Protein AF-0000000081517958 (afdb_homodimer)

Secondary structure (DSSP, 8-state):
--------------HHHHHHT----TT-SSTTTS-TT-HHHHHHHHHHH-HHHHHHHHHTS-HHHHHHHHHHHHHHHHHHHH-TTTHHHHHHHHHHHHHHHHHHHHHHHHHHHHHHHHHHHHHTS----------------------------------/--------------HHHHHHT----TT-SSTTTS-TT-HHHHHHHHHHH-HHHHHHHHHTS-HHHHHHHHHHHHHHHHHHHH-TTTTHHHHHHHHHHHHHHHHHHHHHHHHHHHHHHHHHHHHTS----------------------------------

Structure (mmCIF, N/CA/C/O backbone):
data_AF-0000000081517958-model_v1
#
loop_
_entity.id
_entity.type
_entity.pdbx_description
1 polymer 'LOB domain-containing protein'
#
loop_
_atom_site.group_PDB
_atom_site.id
_atom_site.type_symbol
_atom_site.label_atom_id
_atom_site.label_alt_id
_atom_site.label_comp_id
_atom_site.label_asym_id
_atom_site.label_entity_id
_atom_site.label_seq_id
_atom_site.pdbx_PDB_ins_code
_atom_site.Cartn_x
_atom_site.Cartn_y
_atom_site.Cartn_z
_atom_site.occupancy
_atom_site.B_iso_or_equiv
_atom_site.auth_seq_id
_atom_site.auth_comp_id
_atom_site.auth_asym_id
_atom_site.auth_atom_id
_atom_site.pdbx_PDB_model_num
ATOM 1 N N . MET A 1 1 ? 31.266 -48.562 15.641 1 29.98 1 MET A N 1
ATOM 2 C CA . MET A 1 1 ? 31.188 -47.125 15.828 1 29.98 1 MET A CA 1
ATOM 3 C C . MET A 1 1 ? 31.062 -46.406 14.492 1 29.98 1 MET A C 1
ATOM 5 O O . MET A 1 1 ? 31.984 -46.438 13.672 1 29.98 1 MET A O 1
ATOM 9 N N . ARG A 1 2 ? 29.938 -46.344 13.945 1 40.34 2 ARG A N 1
ATOM 10 C CA . ARG A 1 2 ? 29.672 -45.875 12.594 1 40.34 2 ARG A CA 1
ATOM 11 C C . ARG A 1 2 ? 30.234 -44.469 12.398 1 40.34 2 ARG A C 1
ATOM 13 O O . ARG A 1 2 ? 30.047 -43.594 13.266 1 40.34 2 ARG A O 1
ATOM 20 N N . GLN A 1 3 ? 31.312 -44.219 11.711 1 33.34 3 GLN A N 1
ATOM 21 C CA . GLN A 1 3 ? 31.875 -42.938 11.312 1 33.34 3 GLN A CA 1
ATOM 22 C C . GLN A 1 3 ? 30.797 -42 10.773 1 33.34 3 GLN A C 1
ATOM 24 O O . GLN A 1 3 ? 30.078 -42.344 9.836 1 33.34 3 GLN A O 1
ATOM 29 N N . LYS A 1 4 ? 30.188 -41.219 11.68 1 38.41 4 LYS A N 1
ATOM 30 C CA . LYS A 1 4 ? 29.328 -40.094 11.336 1 38.41 4 LYS A CA 1
ATOM 31 C C . LYS A 1 4 ? 29.969 -39.219 10.258 1 38.41 4 LYS A C 1
ATOM 33 O O . LYS A 1 4 ? 31.031 -38.625 10.477 1 38.41 4 LYS A O 1
ATOM 38 N N . GLY A 1 5 ? 30.031 -39.562 8.977 1 35.78 5 GLY A N 1
ATOM 39 C CA . GLY A 1 5 ? 30.531 -38.781 7.867 1 35.78 5 GLY A CA 1
ATOM 40 C C . GLY A 1 5 ? 30.25 -37.281 8.031 1 35.78 5 GLY A C 1
ATOM 41 O O . GLY A 1 5 ? 29.203 -36.906 8.539 1 35.78 5 GLY A O 1
ATOM 42 N N . HIS A 1 6 ? 31.219 -36.469 8.18 1 38.94 6 HIS A N 1
ATOM 43 C CA . HIS A 1 6 ? 31.203 -35 8.086 1 38.94 6 HIS A CA 1
ATOM 44 C C . HIS A 1 6 ? 30.344 -34.531 6.918 1 38.94 6 HIS A C 1
ATOM 46 O O . HIS A 1 6 ? 30.609 -34.875 5.766 1 38.94 6 HIS A O 1
ATOM 52 N N . ARG A 1 7 ? 29.062 -34.406 7 1 39.53 7 ARG A N 1
ATOM 53 C CA . ARG A 1 7 ? 28.312 -33.719 5.961 1 39.53 7 ARG A CA 1
ATOM 54 C C . ARG A 1 7 ? 29.062 -32.438 5.516 1 39.53 7 ARG A C 1
ATOM 56 O O . ARG A 1 7 ? 29.594 -31.703 6.348 1 39.53 7 ARG A O 1
ATOM 63 N N . HIS A 1 8 ? 29.797 -32.406 4.457 1 41.69 8 HIS A N 1
ATOM 64 C CA . HIS A 1 8 ? 30.312 -31.188 3.828 1 41.69 8 HIS A CA 1
ATOM 65 C C . HIS A 1 8 ? 29.438 -29.984 4.133 1 41.69 8 HIS A C 1
ATOM 67 O O . HIS A 1 8 ? 28.203 -30.094 4.184 1 41.69 8 HIS A O 1
ATOM 73 N N . GLY A 1 9 ? 29.75 -29.062 4.934 1 43.16 9 GLY A N 1
ATOM 74 C CA . GLY A 1 9 ? 29.125 -27.812 5.34 1 43.16 9 GLY A CA 1
ATOM 75 C C . GLY A 1 9 ? 28.328 -27.156 4.23 1 43.16 9 GLY A C 1
ATOM 76 O O . GLY A 1 9 ? 28.828 -26.328 3.488 1 43.16 9 GLY A O 1
ATOM 77 N N . GLY A 1 10 ? 27.688 -27.766 3.266 1 51.06 10 GLY A N 1
ATOM 78 C CA . GLY A 1 10 ? 26.953 -27.297 2.098 1 51.06 10 GLY A CA 1
ATOM 79 C C . GLY A 1 10 ? 26.141 -26.047 2.355 1 51.06 10 GLY A C 1
ATOM 80 O O . GLY A 1 10 ? 25.781 -25.766 3.496 1 51.06 10 GLY A O 1
ATOM 81 N N . VAL A 1 11 ? 26.578 -24.906 1.64 1 64.5 11 VAL A N 1
ATOM 82 C CA . VAL A 1 11 ? 25.844 -23.656 1.734 1 64.5 11 VAL A CA 1
ATOM 83 C C . VAL A 1 11 ? 24.344 -23.938 1.889 1 64.5 11 VAL A C 1
ATOM 85 O O . VAL A 1 11 ? 23.797 -24.797 1.202 1 64.5 11 VAL A O 1
ATOM 88 N N . SER A 1 12 ? 23.812 -23.859 3.051 1 83.81 12 SER A N 1
ATOM 89 C CA . SER A 1 12 ? 22.406 -24.047 3.363 1 83.81 12 SER A CA 1
ATOM 90 C C . SER A 1 12 ? 21.516 -23.406 2.307 1 83.81 12 SER A C 1
ATOM 92 O O . SER A 1 12 ? 21.766 -22.281 1.864 1 83.81 12 SER A O 1
ATOM 94 N N . PRO A 1 13 ? 20.688 -24.25 1.657 1 93.69 13 PRO A N 1
ATOM 95 C CA . PRO A 1 13 ? 19.766 -23.672 0.678 1 93.69 13 PRO A CA 1
ATOM 96 C C . PRO A 1 13 ? 19.031 -22.438 1.201 1 93.69 13 PRO A C 1
ATOM 98 O O . PRO A 1 13 ? 18.875 -22.281 2.414 1 93.69 13 PRO A O 1
ATOM 101 N N . CYS A 1 14 ? 18.781 -21.547 0.348 1 96.81 14 CYS A N 1
ATOM 102 C CA . CYS A 1 14 ? 18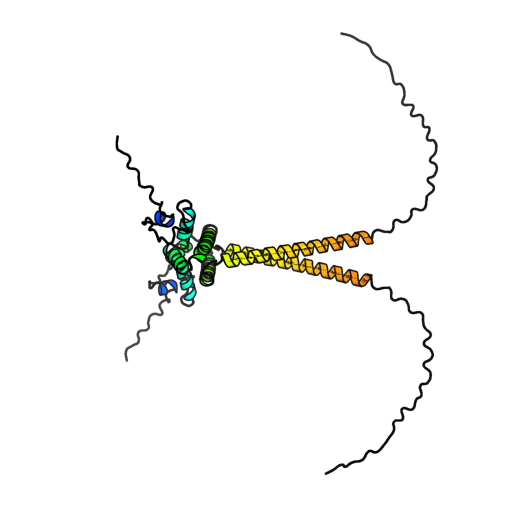 -20.375 0.762 1 96.81 14 CYS A CA 1
ATOM 103 C C . CYS A 1 14 ? 16.609 -20.781 1.214 1 96.81 14 CYS A C 1
ATOM 105 O O . CYS A 1 14 ? 16.203 -21.938 1.034 1 96.81 14 CYS A O 1
ATOM 107 N N . ALA A 1 15 ? 15.883 -19.969 1.836 1 97.69 15 ALA A N 1
ATOM 108 C CA . ALA A 1 15 ? 14.555 -20.25 2.391 1 97.69 15 ALA A CA 1
ATOM 109 C C . ALA A 1 15 ? 13.57 -20.625 1.291 1 97.69 15 ALA A C 1
ATOM 111 O O . ALA A 1 15 ? 12.711 -21.484 1.493 1 97.69 15 ALA A O 1
ATOM 112 N N . ALA A 1 16 ? 13.719 -20 0.149 1 98 16 ALA A N 1
ATOM 113 C CA . ALA A 1 16 ? 12.836 -20.297 -0.976 1 98 16 ALA A CA 1
ATOM 114 C C . ALA A 1 16 ? 13.023 -21.719 -1.47 1 98 16 ALA A C 1
ATOM 116 O O . ALA A 1 16 ? 12.055 -22.484 -1.592 1 98 16 ALA A O 1
ATOM 117 N N . CYS A 1 17 ? 14.195 -22.047 -1.669 1 97.88 17 CYS A N 1
ATOM 118 C CA . CYS A 1 17 ? 14.5 -23.359 -2.203 1 97.88 17 CYS A CA 1
ATOM 119 C C . CYS A 1 17 ? 14.133 -24.453 -1.198 1 97.88 17 CYS A C 1
ATOM 121 O O . CYS A 1 17 ? 13.68 -25.531 -1.582 1 97.88 17 CYS A O 1
ATOM 123 N N . LYS A 1 18 ? 14.375 -24.188 0.012 1 97.06 18 LYS A N 1
ATOM 124 C CA . LYS A 1 18 ? 13.969 -25.141 1.053 1 97.06 18 LYS A CA 1
ATOM 125 C C . LYS A 1 18 ? 12.461 -25.359 1.037 1 97.06 18 LYS A C 1
ATOM 127 O O . LYS A 1 18 ? 12 -26.5 1.059 1 97.06 18 LYS A O 1
ATOM 132 N N . LEU A 1 19 ? 11.727 -24.281 0.996 1 97.44 19 LEU A N 1
ATOM 133 C CA . LEU A 1 19 ? 10.273 -24.344 1.013 1 97.44 19 LEU A CA 1
ATOM 134 C C . LEU A 1 19 ? 9.742 -25.031 -0.248 1 97.44 19 LEU A C 1
ATOM 136 O O . LEU A 1 19 ? 8.773 -25.781 -0.192 1 97.44 19 LEU A O 1
ATOM 140 N N . LEU A 1 20 ? 10.375 -24.766 -1.283 1 97.38 20 LEU A N 1
ATOM 141 C CA . LEU A 1 20 ? 9.914 -25.266 -2.574 1 97.38 20 LEU A CA 1
ATOM 142 C C . LEU A 1 20 ? 10.477 -26.656 -2.855 1 97.38 20 LEU A C 1
ATOM 144 O O . LEU A 1 20 ? 10.164 -27.25 -3.883 1 97.38 20 LEU A O 1
ATOM 148 N N . ARG A 1 21 ? 11.352 -27.078 -1.967 1 96.25 21 ARG A N 1
ATOM 149 C CA . ARG A 1 21 ? 11.969 -28.406 -2.086 1 96.25 21 ARG A CA 1
ATOM 150 C C . ARG A 1 21 ? 12.711 -28.531 -3.412 1 96.25 21 ARG A C 1
ATOM 152 O O . ARG A 1 21 ? 12.516 -29.516 -4.137 1 96.25 21 ARG A O 1
ATOM 159 N N . ARG A 1 22 ? 13.5 -27.562 -3.666 1 94.62 22 ARG A N 1
ATOM 160 C CA . ARG A 1 22 ? 14.359 -27.562 -4.848 1 94.62 22 ARG A CA 1
ATOM 161 C C . ARG A 1 22 ? 15.82 -27.359 -4.461 1 94.62 22 ARG A C 1
ATOM 163 O O . ARG A 1 22 ? 16.125 -26.953 -3.342 1 94.62 22 ARG A O 1
ATOM 170 N N . LYS A 1 23 ? 16.656 -27.734 -5.406 1 94.38 23 LYS A N 1
ATOM 171 C CA . LYS A 1 23 ? 18.078 -27.547 -5.199 1 94.38 23 LYS A CA 1
ATOM 172 C C . LYS A 1 23 ? 18.469 -26.078 -5.359 1 94.38 23 LYS A C 1
ATOM 174 O O . LYS A 1 23 ? 18.141 -25.453 -6.371 1 94.38 23 LYS A O 1
ATOM 179 N N . CYS A 1 24 ? 19.078 -25.578 -4.355 1 95.88 24 CYS A N 1
ATOM 180 C CA . CYS A 1 24 ? 19.547 -24.188 -4.387 1 95.88 24 CYS A CA 1
ATOM 181 C C . CYS A 1 24 ? 20.875 -24.078 -5.121 1 95.88 24 CYS A C 1
ATOM 183 O O . CYS A 1 24 ? 21.906 -24.562 -4.633 1 95.88 24 CYS A O 1
ATOM 185 N N . VAL A 1 25 ? 20.938 -23.453 -6.246 1 94.19 25 VAL A N 1
ATOM 186 C CA . VAL A 1 25 ? 22.109 -23.391 -7.109 1 94.19 25 VAL A CA 1
ATOM 187 C C . VAL A 1 25 ? 22.844 -22.062 -6.91 1 94.19 25 VAL A C 1
ATOM 189 O O . VAL A 1 25 ? 22.312 -21.156 -6.262 1 94.19 25 VAL A O 1
ATOM 192 N N . LYS A 1 26 ? 24.062 -21.828 -7.32 1 90.62 26 LYS A N 1
ATOM 193 C CA . LYS A 1 26 ? 24.906 -20.656 -7.152 1 90.62 26 LYS A CA 1
ATOM 194 C C . LYS A 1 26 ? 24.234 -19.391 -7.684 1 90.62 26 LYS A C 1
ATOM 196 O O . LYS A 1 26 ? 24.359 -18.312 -7.102 1 90.62 26 LYS A O 1
ATOM 201 N N . ASP A 1 27 ? 23.359 -19.422 -8.688 1 91.25 27 ASP A N 1
ATOM 202 C CA . ASP A 1 27 ? 22.734 -18.25 -9.297 1 91.25 27 ASP A CA 1
ATOM 203 C C . ASP A 1 27 ? 21.25 -18.172 -8.93 1 91.25 27 ASP A C 1
ATOM 205 O O . ASP A 1 27 ? 20.453 -17.578 -9.664 1 91.25 27 ASP A O 1
ATOM 209 N N . CYS A 1 28 ? 21.031 -18.688 -7.738 1 95.38 28 CYS A N 1
ATOM 210 C CA . CYS A 1 28 ? 19.641 -18.641 -7.297 1 95.38 28 CYS A CA 1
ATOM 211 C C . CYS A 1 28 ? 19.188 -17.203 -7.074 1 95.38 28 CYS A C 1
ATOM 213 O O . CYS A 1 28 ? 19.781 -16.469 -6.281 1 95.38 28 CYS A O 1
ATOM 215 N N . VAL A 1 29 ? 18.141 -16.812 -7.684 1 95.31 29 VAL A N 1
ATOM 216 C CA . VAL A 1 29 ? 17.672 -15.438 -7.676 1 95.31 29 VAL A CA 1
ATOM 217 C C . VAL A 1 29 ? 17.109 -15.086 -6.293 1 95.31 29 VAL A C 1
ATOM 219 O O . VAL A 1 29 ? 17.031 -13.914 -5.934 1 95.31 29 VAL A O 1
ATOM 222 N N . PHE A 1 30 ? 16.797 -16.062 -5.488 1 97.38 30 PHE A N 1
ATOM 223 C CA . PHE A 1 30 ? 16.172 -15.852 -4.191 1 97.38 30 PHE A CA 1
ATOM 224 C C . PHE A 1 30 ? 17.203 -15.797 -3.084 1 97.38 30 PHE A C 1
ATOM 226 O O . PHE A 1 30 ? 17 -15.141 -2.059 1 97.38 30 PHE A O 1
ATOM 233 N N . ALA A 1 31 ? 18.312 -16.406 -3.26 1 96.62 31 ALA A N 1
ATOM 234 C CA . ALA A 1 31 ? 19.297 -16.672 -2.209 1 96.62 31 ALA A CA 1
ATOM 235 C C . ALA A 1 31 ? 19.75 -15.367 -1.561 1 96.62 31 ALA A C 1
ATOM 237 O O . ALA A 1 31 ? 19.828 -15.273 -0.333 1 96.62 31 ALA A O 1
ATOM 238 N N . PRO A 1 32 ? 20.031 -14.312 -2.322 1 95.75 32 PRO A N 1
ATOM 239 C CA . PRO A 1 32 ? 20.516 -13.078 -1.694 1 95.75 32 PRO A CA 1
ATOM 240 C C . PRO A 1 32 ? 19.453 -12.406 -0.833 1 95.75 32 PRO A C 1
ATOM 242 O O . PRO A 1 32 ? 19.781 -1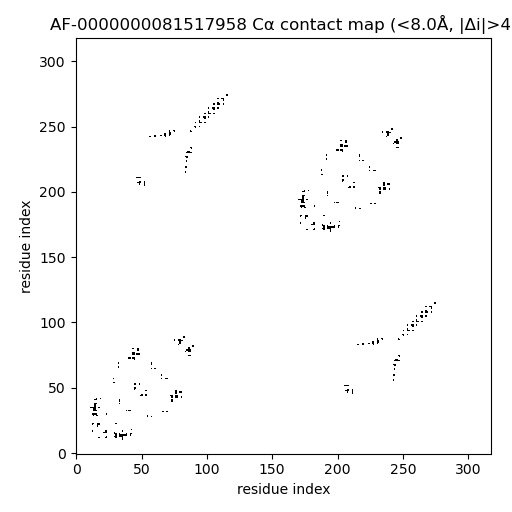1.625 0.065 1 95.75 32 PRO A O 1
ATOM 245 N N . TYR A 1 33 ? 18.203 -12.742 -1.09 1 97.06 33 TYR A N 1
ATOM 246 C CA . TYR A 1 33 ? 17.141 -11.906 -0.521 1 97.06 33 TYR A CA 1
ATOM 247 C C . TYR A 1 33 ? 16.297 -12.695 0.475 1 97.06 33 TYR A C 1
ATOM 249 O O . TYR A 1 33 ? 15.57 -12.109 1.273 1 97.06 33 TYR A O 1
ATOM 257 N N . PHE A 1 34 ? 16.438 -14.008 0.401 1 97.75 34 PHE A N 1
ATOM 258 C CA . PHE A 1 34 ? 15.656 -14.883 1.275 1 97.75 34 PHE A CA 1
ATOM 259 C C . PHE A 1 34 ? 16.562 -15.906 1.95 1 97.75 34 PHE A C 1
ATOM 261 O O . PHE A 1 34 ? 16.5 -17.094 1.638 1 97.75 34 PHE A O 1
ATOM 268 N N . PRO A 1 35 ? 17.297 -15.43 2.885 1 95.19 35 PRO A N 1
ATOM 269 C CA . PRO A 1 35 ? 18.219 -16.344 3.566 1 95.19 35 PRO A CA 1
ATOM 270 C C . PRO A 1 35 ? 17.5 -17.406 4.395 1 95.19 35 PRO A C 1
ATOM 272 O O . PRO A 1 35 ? 16.375 -17.172 4.859 1 95.19 35 PRO A O 1
ATOM 275 N N . ALA A 1 36 ? 18.156 -18.453 4.715 1 94.25 36 ALA A N 1
ATOM 276 C CA . ALA A 1 36 ? 17.609 -19.609 5.426 1 94.25 36 ALA A CA 1
ATOM 277 C C . ALA A 1 36 ? 17.219 -19.234 6.852 1 94.25 36 ALA A C 1
ATOM 279 O O . ALA A 1 36 ? 16.281 -19.812 7.418 1 94.25 36 ALA A O 1
ATOM 280 N N . LYS A 1 37 ? 17.828 -18.297 7.328 1 94.06 37 LYS A N 1
ATOM 281 C CA . LYS A 1 37 ? 17.609 -17.906 8.711 1 94.06 37 LYS A CA 1
ATOM 282 C C . LYS A 1 37 ? 16.297 -17.141 8.859 1 94.06 37 LYS A C 1
ATOM 284 O O . LYS A 1 37 ? 15.789 -16.953 9.969 1 94.06 37 LYS A O 1
ATOM 289 N N . GLU A 1 38 ? 15.742 -16.641 7.758 1 94.88 38 GLU A N 1
ATOM 290 C CA . GLU A 1 38 ? 14.484 -15.898 7.781 1 94.88 38 GLU A CA 1
ATOM 291 C C . GLU A 1 38 ? 13.43 -16.562 6.906 1 94.88 38 GLU A C 1
ATOM 293 O O . GLU A 1 38 ? 12.93 -15.961 5.957 1 94.88 38 GLU A O 1
ATOM 298 N N . PRO A 1 39 ? 13.07 -17.75 7.266 1 95.75 39 PRO A N 1
ATOM 299 C CA . PRO A 1 39 ? 12.18 -18.516 6.395 1 95.75 39 PRO A CA 1
ATOM 300 C C . PRO A 1 39 ? 10.797 -17.891 6.262 1 95.75 39 PRO A C 1
ATOM 302 O O . PRO A 1 39 ? 10.117 -18.109 5.258 1 95.75 39 PRO A O 1
ATOM 305 N N . TYR A 1 40 ? 10.359 -17.156 7.227 1 97 40 TYR A N 1
ATOM 306 C CA . TYR A 1 40 ? 9.023 -16.562 7.211 1 97 40 TYR A CA 1
ATOM 307 C C . TYR A 1 40 ? 8.883 -15.57 6.066 1 97 40 TYR A C 1
ATOM 309 O O . TYR A 1 40 ? 7.797 -15.422 5.496 1 97 40 TYR A O 1
ATOM 317 N N . LYS A 1 41 ? 9.969 -14.898 5.684 1 97.5 41 LYS A N 1
ATOM 318 C CA . LYS A 1 41 ? 9.922 -13.859 4.652 1 97.5 41 LYS A CA 1
ATOM 319 C C . LYS A 1 41 ? 9.461 -14.438 3.316 1 97.5 41 LYS A C 1
ATOM 321 O O . LYS A 1 41 ? 8.539 -13.922 2.691 1 97.5 41 LYS A O 1
ATOM 326 N N . PHE A 1 42 ? 10.117 -15.484 2.967 1 98.12 42 PHE A N 1
ATOM 327 C CA . PHE A 1 42 ? 9.727 -16.062 1.687 1 98.12 42 PHE A CA 1
ATOM 328 C C . PHE A 1 42 ? 8.359 -16.719 1.789 1 98.12 42 PHE A C 1
ATOM 330 O O . PHE A 1 42 ? 7.574 -16.688 0.837 1 98.12 42 PHE A O 1
ATOM 337 N N . ALA A 1 43 ? 8.039 -17.312 2.922 1 98.38 43 ALA A N 1
ATOM 338 C CA . ALA A 1 43 ? 6.758 -18 3.1 1 98.38 43 ALA A CA 1
ATOM 339 C C . ALA A 1 43 ? 5.586 -17.031 2.877 1 98.38 43 ALA A C 1
ATOM 341 O O . ALA A 1 43 ? 4.613 -17.391 2.205 1 98.38 43 ALA A O 1
ATOM 342 N N . ILE A 1 44 ? 5.719 -15.898 3.406 1 98.25 44 ILE A N 1
ATOM 343 C CA . ILE A 1 44 ? 4.613 -14.945 3.311 1 98.25 44 ILE A CA 1
ATOM 344 C C . ILE A 1 44 ? 4.516 -14.414 1.885 1 98.25 44 ILE A C 1
ATOM 346 O O . ILE A 1 44 ? 3.416 -14.195 1.369 1 98.25 44 ILE A O 1
ATOM 350 N N . VAL A 1 45 ? 5.629 -14.203 1.255 1 98.56 45 VAL A N 1
ATOM 351 C CA . VAL A 1 45 ? 5.668 -13.727 -0.122 1 98.56 45 VAL A CA 1
ATOM 352 C C . VAL A 1 45 ? 5.09 -14.789 -1.056 1 98.56 45 VAL A C 1
ATOM 354 O O . VAL A 1 45 ? 4.32 -14.469 -1.964 1 98.56 45 VAL A O 1
ATOM 357 N N . HIS A 1 46 ? 5.445 -15.961 -0.775 1 98.25 46 HIS A N 1
ATOM 358 C CA . HIS A 1 46 ? 4.938 -17.078 -1.566 1 98.25 46 HIS A CA 1
ATOM 359 C C . HIS A 1 46 ? 3.428 -17.219 -1.426 1 98.25 46 HIS A C 1
ATOM 361 O O . HIS A 1 46 ? 2.732 -17.516 -2.4 1 98.25 46 HIS A O 1
ATOM 367 N N . LYS A 1 47 ? 2.969 -17.078 -0.247 1 97.5 47 LYS A N 1
ATOM 368 C CA . LYS A 1 47 ? 1.543 -17.203 0.046 1 97.5 47 LYS A CA 1
ATOM 369 C C . LYS A 1 47 ? 0.728 -16.188 -0.75 1 97.5 47 LYS A C 1
ATOM 371 O O . LYS A 1 47 ? -0.376 -16.5 -1.207 1 97.5 47 LYS A O 1
ATOM 376 N N . ILE A 1 48 ? 1.276 -15.023 -0.974 1 98.56 48 ILE A N 1
ATOM 377 C CA . ILE A 1 48 ? 0.49 -13.93 -1.53 1 98.56 48 ILE A CA 1
ATOM 378 C C . ILE A 1 48 ? 0.781 -13.789 -3.023 1 98.56 48 ILE A C 1
ATOM 380 O O . ILE A 1 48 ? -0.141 -13.664 -3.832 1 98.56 48 ILE A O 1
ATOM 384 N N . PHE A 1 49 ? 2.049 -13.914 -3.4 1 98.44 49 PHE A N 1
ATOM 385 C CA . PHE A 1 49 ? 2.428 -13.586 -4.77 1 98.44 49 PHE A CA 1
ATOM 386 C C . PHE A 1 49 ? 2.766 -14.844 -5.559 1 98.44 49 PHE A C 1
ATOM 388 O O . PHE A 1 49 ? 2.689 -14.852 -6.789 1 98.44 49 PHE A O 1
ATOM 395 N N . GLY A 1 50 ? 3.174 -15.852 -4.84 1 97.75 50 GLY A N 1
ATOM 396 C CA . GLY A 1 50 ? 3.662 -17.031 -5.527 1 97.75 50 GLY A CA 1
ATOM 397 C C . GLY A 1 50 ? 5.117 -16.922 -5.945 1 97.75 50 GLY A C 1
ATOM 398 O O . GLY A 1 50 ? 5.594 -15.836 -6.277 1 97.75 50 GLY A O 1
ATOM 399 N N . ALA A 1 51 ? 5.766 -18.031 -5.953 1 97.25 51 ALA A N 1
ATOM 400 C CA . ALA A 1 51 ? 7.195 -18.078 -6.242 1 97.25 51 ALA A CA 1
ATOM 401 C C . ALA A 1 51 ? 7.48 -17.672 -7.684 1 97.25 51 ALA A C 1
ATOM 403 O O . ALA A 1 51 ? 8.43 -16.938 -7.945 1 97.25 51 ALA A O 1
ATOM 404 N N . SER A 1 52 ? 6.645 -18.094 -8.617 1 95.81 52 SER A N 1
ATOM 405 C CA . SER A 1 52 ? 6.859 -17.797 -10.031 1 95.81 52 SER A CA 1
ATOM 406 C C . SER A 1 52 ? 6.727 -16.312 -10.32 1 95.81 52 SER A C 1
ATOM 408 O O . SER A 1 52 ? 7.559 -15.734 -11.016 1 95.81 52 SER A O 1
ATOM 410 N N . ASN A 1 53 ? 5.758 -15.781 -9.797 1 97.25 53 ASN A N 1
ATOM 411 C CA . ASN A 1 53 ? 5.527 -14.359 -10.023 1 97.25 53 ASN A CA 1
ATOM 412 C C . ASN A 1 53 ? 6.625 -13.508 -9.391 1 97.25 53 ASN A C 1
ATOM 414 O O . ASN A 1 53 ? 7.078 -12.531 -9.984 1 97.25 53 ASN A O 1
ATOM 418 N N . VAL A 1 54 ? 7.051 -13.898 -8.195 1 98.06 54 VAL A N 1
ATOM 419 C CA . VAL A 1 54 ? 8.125 -13.18 -7.527 1 98.06 54 VAL A CA 1
ATOM 420 C C . VAL A 1 54 ? 9.406 -13.273 -8.352 1 98.06 54 VAL A C 1
ATOM 422 O O . VAL A 1 54 ? 10.125 -12.289 -8.523 1 98.06 54 VAL A O 1
ATOM 425 N N . ASN A 1 55 ? 9.641 -14.445 -8.836 1 97.06 55 ASN A N 1
ATOM 426 C CA . ASN A 1 55 ? 10.805 -14.633 -9.695 1 97.06 55 ASN A CA 1
ATOM 427 C C . ASN A 1 55 ? 10.75 -13.727 -10.922 1 97.06 55 ASN A C 1
ATOM 429 O O . ASN A 1 55 ? 11.742 -13.078 -11.266 1 97.06 55 ASN A O 1
ATOM 433 N N . LYS A 1 56 ? 9.633 -13.719 -11.555 1 97.25 56 LYS A N 1
ATOM 434 C CA . LYS A 1 56 ? 9.445 -12.867 -12.727 1 97.25 56 LYS A CA 1
ATOM 435 C C . LYS A 1 56 ? 9.656 -11.398 -12.383 1 97.25 56 LYS A C 1
ATOM 437 O O . LYS A 1 56 ? 10.328 -10.672 -13.117 1 97.25 56 LYS A O 1
ATOM 442 N N . MET A 1 57 ? 9.156 -10.961 -11.266 1 97.06 57 MET A N 1
ATOM 443 C CA . MET A 1 57 ? 9.281 -9.57 -10.836 1 97.06 57 MET A CA 1
ATOM 444 C C . MET A 1 57 ? 10.742 -9.203 -10.594 1 97.06 57 MET A C 1
ATOM 446 O O . MET A 1 57 ? 11.188 -8.125 -10.992 1 97.06 57 MET A O 1
ATOM 450 N N . LEU A 1 58 ? 11.453 -10.086 -9.984 1 97.5 58 LEU A N 1
ATOM 451 C CA . LEU A 1 58 ? 12.852 -9.82 -9.664 1 97.5 58 LEU A CA 1
ATOM 452 C C . LEU A 1 58 ? 13.703 -9.828 -10.93 1 97.5 58 LEU A C 1
ATOM 454 O O . LEU A 1 58 ? 14.641 -9.031 -11.062 1 97.5 58 LEU A O 1
ATOM 458 N N . GLN A 1 59 ? 13.312 -10.672 -11.883 1 95.94 59 GLN A N 1
ATOM 459 C CA . GLN A 1 59 ? 14.086 -10.797 -13.117 1 95.94 59 GLN A CA 1
ATOM 460 C C . GLN A 1 59 ? 13.945 -9.547 -13.984 1 95.94 59 GLN A C 1
ATOM 462 O O . GLN A 1 59 ? 14.828 -9.242 -14.789 1 95.94 59 GLN A O 1
ATOM 467 N N . MET A 1 60 ? 12.875 -8.867 -13.758 1 95 60 MET A N 1
ATOM 468 C CA . MET A 1 60 ? 12.617 -7.672 -14.547 1 95 60 MET A CA 1
ATOM 469 C C . MET A 1 60 ? 13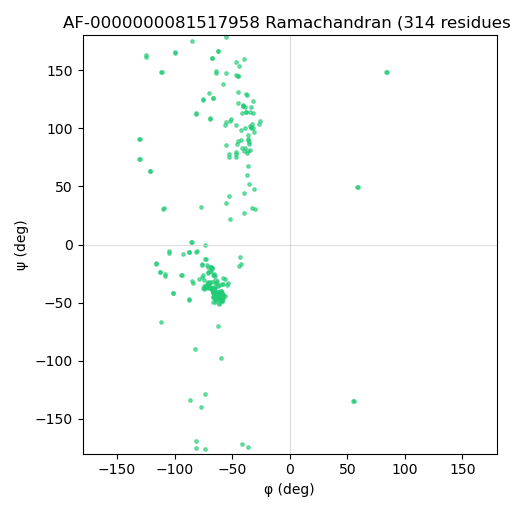.398 -6.48 -14.008 1 95 60 MET A C 1
ATOM 471 O O . MET A 1 60 ? 13.508 -5.449 -14.672 1 95 60 MET A O 1
ATOM 475 N N . LEU A 1 61 ? 14.055 -6.629 -12.891 1 97.44 61 LEU A N 1
ATOM 476 C CA . LEU A 1 61 ? 14.703 -5.512 -12.219 1 97.44 61 LEU A CA 1
ATOM 477 C C . LEU A 1 61 ? 16.219 -5.637 -12.289 1 97.44 61 LEU A C 1
ATOM 479 O O . LEU A 1 61 ? 16.75 -6.746 -12.328 1 97.44 61 LEU A O 1
ATOM 483 N N . SER A 1 62 ? 16.844 -4.457 -12.32 1 96.38 62 SER A N 1
ATOM 484 C CA . SER A 1 62 ? 18.281 -4.449 -12.133 1 96.38 62 SER A CA 1
ATOM 485 C C . SER A 1 62 ? 18.672 -4.934 -10.742 1 96.38 62 SER A C 1
ATOM 487 O O . SER A 1 62 ? 17.891 -4.777 -9.789 1 96.38 62 SER A O 1
ATOM 489 N N . GLU A 1 63 ? 19.812 -5.57 -10.648 1 94.69 63 GLU A N 1
ATOM 490 C CA . GLU A 1 63 ? 20.266 -6.164 -9.398 1 94.69 63 GLU A CA 1
ATOM 491 C C . GLU A 1 63 ? 20.266 -5.141 -8.266 1 94.69 63 GLU A C 1
ATOM 493 O O . GLU A 1 63 ? 20 -5.477 -7.113 1 94.69 63 GLU A O 1
ATOM 498 N N . ASN A 1 64 ? 20.547 -3.891 -8.586 1 96.56 64 ASN A N 1
ATOM 499 C CA . ASN A 1 64 ? 20.672 -2.863 -7.559 1 96.56 64 ASN A CA 1
ATOM 500 C C . ASN A 1 64 ? 19.312 -2.467 -7 1 96.56 64 ASN A C 1
ATOM 502 O O . ASN A 1 64 ? 19.234 -1.82 -5.953 1 96.56 64 ASN A O 1
ATOM 506 N N . HIS A 1 65 ? 18.266 -2.906 -7.707 1 98.12 65 HIS A N 1
ATOM 507 C CA . HIS A 1 65 ? 16.922 -2.531 -7.273 1 98.12 65 HIS A CA 1
ATOM 508 C C . HIS A 1 65 ? 16.219 -3.701 -6.598 1 98.12 65 HIS A C 1
ATOM 510 O O . HIS A 1 65 ? 15.164 -3.525 -5.988 1 98.12 65 HIS A O 1
ATOM 516 N N . ARG A 1 66 ? 16.781 -4.863 -6.602 1 98.12 66 ARG A N 1
ATOM 517 C CA . ARG A 1 66 ? 16.078 -6.074 -6.184 1 98.12 66 ARG A CA 1
ATOM 518 C C . ARG A 1 66 ? 15.906 -6.109 -4.668 1 98.12 66 ARG A C 1
ATOM 520 O O . ARG A 1 66 ? 14.875 -6.562 -4.168 1 98.12 66 ARG A O 1
ATOM 527 N N . SER A 1 67 ? 16.906 -5.617 -3.988 1 97.75 67 SER A N 1
ATOM 528 C CA . SER A 1 67 ? 16.797 -5.613 -2.533 1 97.75 67 SER A CA 1
ATOM 529 C C . SER A 1 67 ? 15.617 -4.762 -2.066 1 97.75 67 SER A C 1
ATOM 531 O O . SER A 1 67 ? 14.828 -5.195 -1.223 1 97.75 67 SER A O 1
ATOM 533 N N . ASP A 1 68 ? 15.516 -3.6 -2.658 1 98.38 68 ASP A N 1
ATOM 534 C CA . ASP A 1 68 ? 14.406 -2.713 -2.32 1 98.38 68 ASP A CA 1
ATOM 535 C C . ASP A 1 68 ? 13.07 -3.336 -2.715 1 98.38 68 ASP A C 1
ATOM 537 O O . ASP A 1 68 ? 12.086 -3.234 -1.975 1 98.38 68 ASP A O 1
ATOM 541 N N . ALA A 1 69 ? 13.023 -3.887 -3.797 1 98.75 69 ALA A N 1
ATOM 542 C CA . ALA A 1 69 ? 11.797 -4.508 -4.277 1 98.75 69 ALA A CA 1
ATOM 543 C C . ALA A 1 69 ? 11.359 -5.648 -3.359 1 98.75 69 ALA A C 1
ATOM 545 O O . ALA A 1 69 ? 10.18 -5.766 -3.021 1 98.75 69 ALA A O 1
ATOM 546 N N . VAL A 1 70 ? 12.305 -6.484 -2.936 1 98.69 70 VAL A N 1
ATOM 547 C CA . VAL A 1 70 ? 11.992 -7.605 -2.053 1 98.69 70 VAL A CA 1
ATOM 548 C C . VAL A 1 70 ? 11.438 -7.082 -0.729 1 98.69 70 VAL A C 1
ATOM 550 O O . VAL A 1 70 ? 10.461 -7.609 -0.206 1 98.69 70 VAL A O 1
ATOM 553 N N . ASN A 1 71 ? 12.031 -6.043 -0.253 1 98.62 71 ASN A N 1
ATOM 554 C CA . ASN A 1 71 ? 11.547 -5.457 0.993 1 98.62 71 ASN A CA 1
ATOM 555 C C . ASN A 1 71 ? 10.117 -4.938 0.851 1 98.62 71 ASN A C 1
ATOM 557 O O . ASN A 1 71 ? 9.297 -5.121 1.748 1 98.62 71 ASN A O 1
ATOM 561 N N . SER A 1 72 ? 9.867 -4.293 -0.238 1 98.88 72 SER A N 1
ATOM 562 C CA . SER A 1 72 ? 8.516 -3.781 -0.475 1 98.88 72 SER A CA 1
ATOM 563 C C . SER A 1 72 ? 7.52 -4.918 -0.673 1 98.88 72 SER A C 1
ATOM 565 O O . SER A 1 72 ? 6.395 -4.859 -0.174 1 98.88 72 SER A O 1
ATOM 567 N N . ILE A 1 73 ? 7.961 -5.945 -1.337 1 98.81 73 ILE A N 1
ATOM 568 C CA . ILE A 1 73 ? 7.105 -7.102 -1.586 1 98.81 73 ILE A CA 1
ATOM 569 C C . ILE A 1 73 ? 6.77 -7.789 -0.265 1 98.81 73 ILE A C 1
ATOM 571 O O . ILE A 1 73 ? 5.617 -8.156 -0.024 1 98.81 73 ILE A O 1
ATOM 575 N N . VAL A 1 74 ? 7.766 -7.914 0.549 1 98.81 74 VAL A N 1
ATOM 576 C CA . VAL A 1 74 ? 7.566 -8.531 1.855 1 98.81 74 VAL A CA 1
ATOM 577 C C . VAL A 1 74 ? 6.59 -7.691 2.68 1 98.81 74 VAL A C 1
ATOM 579 O O . VAL A 1 74 ? 5.688 -8.227 3.324 1 98.81 74 VAL A O 1
ATOM 582 N N . TYR A 1 75 ? 6.738 -6.379 2.637 1 98.88 75 TYR A N 1
ATOM 583 C CA . TYR A 1 75 ? 5.84 -5.477 3.346 1 98.88 75 TYR A CA 1
ATOM 584 C C . TYR A 1 75 ? 4.402 -5.652 2.867 1 98.88 75 TYR A C 1
ATOM 586 O O . TYR A 1 75 ? 3.48 -5.766 3.68 1 98.88 75 TYR A O 1
ATOM 594 N N . GLU A 1 76 ? 4.234 -5.668 1.611 1 98.88 76 GLU A N 1
ATOM 595 C CA . GLU A 1 76 ? 2.91 -5.789 1.011 1 98.88 76 GLU A CA 1
ATOM 596 C C . GLU A 1 76 ? 2.285 -7.148 1.323 1 98.88 76 GLU A C 1
ATOM 598 O O . GLU A 1 76 ? 1.088 -7.234 1.607 1 98.88 76 GLU A O 1
ATOM 603 N N . ALA A 1 77 ? 3.102 -8.141 1.255 1 98.88 77 ALA A N 1
ATOM 604 C CA . ALA A 1 77 ? 2.6 -9.477 1.588 1 98.88 77 ALA A CA 1
ATOM 605 C C . ALA A 1 77 ? 2.127 -9.531 3.037 1 98.88 77 ALA A C 1
ATOM 607 O O . ALA A 1 77 ? 1.053 -10.062 3.326 1 98.88 77 ALA A O 1
ATOM 608 N N . ASN A 1 78 ? 2.926 -9 3.859 1 98.69 78 ASN A N 1
ATOM 609 C CA . ASN A 1 78 ? 2.568 -8.969 5.273 1 98.69 78 ASN A CA 1
ATOM 610 C C . ASN A 1 78 ? 1.27 -8.195 5.504 1 98.69 78 ASN A C 1
ATOM 612 O O . ASN A 1 78 ? 0.438 -8.602 6.316 1 98.69 78 ASN A O 1
ATOM 616 N N . ALA A 1 79 ? 1.107 -7.105 4.852 1 98.81 79 ALA A N 1
ATOM 617 C CA . ALA A 1 79 ? -0.104 -6.301 4.98 1 98.81 79 ALA A CA 1
ATOM 618 C C . ALA A 1 79 ? -1.34 -7.094 4.57 1 98.81 79 ALA A C 1
ATOM 620 O O . ALA A 1 79 ? -2.391 -6.996 5.211 1 98.81 79 ALA A O 1
ATOM 621 N N . ARG A 1 80 ? -1.195 -7.859 3.545 1 98.31 80 ARG A N 1
ATOM 622 C CA . ARG A 1 80 ? -2.324 -8.633 3.041 1 98.31 80 ARG A CA 1
ATOM 623 C C . ARG A 1 80 ? -2.654 -9.797 3.977 1 98.31 80 ARG A C 1
ATOM 625 O O . ARG A 1 80 ? -3.82 -10.164 4.125 1 98.31 80 ARG A O 1
ATOM 632 N N . VAL A 1 81 ? -1.635 -10.367 4.57 1 98.19 81 VAL A N 1
ATOM 633 C CA . VAL A 1 81 ? -1.867 -11.43 5.539 1 98.19 81 VAL A CA 1
ATOM 634 C C . VAL A 1 81 ? -2.584 -10.867 6.766 1 98.19 81 VAL A C 1
ATOM 636 O O . VAL A 1 81 ? -3.486 -11.508 7.312 1 98.19 81 VAL A O 1
ATOM 639 N N . GLN A 1 82 ? -2.25 -9.719 7.172 1 98.12 82 GLN A N 1
ATOM 640 C CA . GLN A 1 82 ? -2.824 -9.086 8.359 1 98.12 82 GLN A CA 1
ATOM 641 C C . GLN A 1 82 ? -4.234 -8.578 8.078 1 98.12 82 GLN A C 1
ATOM 643 O O . GLN A 1 82 ? -5.102 -8.633 8.953 1 98.12 82 GLN A O 1
ATOM 648 N N . ASP A 1 83 ? -4.414 -8.086 6.926 1 98.56 83 ASP A N 1
ATOM 649 C CA . ASP A 1 83 ? -5.707 -7.578 6.469 1 98.56 83 ASP A CA 1
ATOM 650 C C . ASP A 1 83 ? -6.062 -8.148 5.098 1 98.56 83 ASP A C 1
ATOM 652 O O . ASP A 1 83 ? -5.824 -7.508 4.07 1 98.56 83 ASP A O 1
ATOM 656 N N . PRO A 1 84 ? -6.715 -9.195 5.062 1 98.31 84 PRO A N 1
ATOM 657 C CA . PRO A 1 84 ? -6.98 -9.891 3.801 1 98.31 84 PRO A CA 1
ATOM 658 C C . PRO A 1 84 ? -7.918 -9.109 2.881 1 98.31 84 PRO A C 1
ATOM 660 O O . PRO A 1 84 ? -7.984 -9.391 1.682 1 98.31 84 PRO A O 1
ATOM 663 N N . VAL A 1 85 ? -8.617 -8.211 3.434 1 98.81 85 VAL A N 1
ATOM 664 C CA . VAL A 1 85 ? -9.586 -7.473 2.627 1 98.81 85 VAL A CA 1
ATOM 665 C C . VAL A 1 85 ? -8.906 -6.266 1.981 1 98.81 85 VAL A C 1
ATOM 667 O O . VAL A 1 85 ? -8.984 -6.078 0.765 1 98.81 85 VAL A O 1
ATOM 670 N N . TYR A 1 86 ? -8.172 -5.492 2.715 1 98.75 86 TYR A N 1
ATOM 671 C CA . TYR A 1 86 ? -7.742 -4.199 2.186 1 98.75 86 TYR A CA 1
ATOM 672 C C . TYR A 1 86 ? -6.238 -4.176 1.963 1 98.75 86 TYR A C 1
ATOM 674 O O . TYR A 1 86 ? -5.727 -3.344 1.208 1 98.75 86 TYR A O 1
ATOM 682 N N . GLY A 1 87 ? -5.441 -4.992 2.623 1 98.62 87 GLY A N 1
ATOM 683 C CA . GLY A 1 87 ? -3.996 -4.965 2.461 1 98.62 87 GLY A CA 1
ATOM 684 C C . GLY A 1 87 ? -3.395 -3.596 2.717 1 98.62 87 GLY A C 1
ATOM 685 O O . GLY A 1 87 ? -3.73 -2.938 3.703 1 98.62 87 GLY A O 1
ATOM 686 N N . CYS A 1 88 ? -2.512 -3.219 1.835 1 98.81 88 CYS A N 1
ATOM 687 C CA . CYS A 1 88 ? -1.834 -1.933 1.966 1 98.81 88 CYS A CA 1
ATOM 688 C C . CYS A 1 88 ? -2.805 -0.78 1.74 1 98.81 88 CYS A C 1
ATOM 690 O O . CYS A 1 88 ? -2.545 0.348 2.164 1 98.81 88 CYS A O 1
ATOM 692 N N . VAL A 1 89 ? -3.842 -1.035 1.067 1 98.88 89 VAL A N 1
ATOM 693 C CA . VAL A 1 89 ? -4.824 0.003 0.779 1 98.88 89 VAL A CA 1
ATOM 694 C C . VAL A 1 89 ? -5.453 0.497 2.08 1 98.88 89 VAL A C 1
ATOM 696 O O . VAL A 1 89 ? -5.785 1.678 2.207 1 98.88 89 VAL A O 1
ATOM 699 N N . GLY A 1 90 ? -5.578 -0.471 3.029 1 98.75 90 GLY A N 1
ATOM 700 C CA . GLY A 1 90 ? -6.035 -0.051 4.344 1 98.75 90 GLY A CA 1
ATOM 701 C C . GLY A 1 90 ? -5.137 0.992 4.984 1 98.75 90 GLY A C 1
ATOM 702 O O . GLY A 1 90 ? -5.621 1.991 5.52 1 98.75 90 GLY A O 1
ATOM 703 N N . THR A 1 91 ? -3.889 0.809 4.922 1 98.81 91 THR A N 1
ATOM 704 C CA . THR A 1 91 ? -2.9 1.746 5.445 1 98.81 91 THR A CA 1
ATOM 705 C C . THR A 1 91 ? -2.947 3.064 4.676 1 98.81 91 THR A C 1
ATOM 707 O O . THR A 1 91 ? -2.922 4.141 5.281 1 98.81 91 THR A O 1
ATOM 710 N N . ILE A 1 92 ? -3.002 2.934 3.416 1 98.94 92 ILE A N 1
ATOM 711 C CA . ILE A 1 92 ? -3.039 4.113 2.559 1 98.94 92 ILE A CA 1
ATOM 712 C C . ILE A 1 92 ? -4.273 4.953 2.887 1 98.94 92 ILE A C 1
ATOM 714 O O . ILE A 1 92 ? -4.176 6.172 3.049 1 98.94 92 ILE A O 1
ATOM 718 N N . SER A 1 93 ? -5.355 4.285 3.004 1 98.88 93 SER A N 1
ATOM 719 C CA . SER A 1 93 ? -6.594 4.973 3.355 1 98.88 93 SER A CA 1
ATOM 720 C C . SER A 1 93 ? -6.473 5.664 4.711 1 98.88 93 SER A C 1
ATOM 722 O O . SER A 1 93 ? -6.918 6.801 4.875 1 98.88 93 SER A O 1
ATOM 724 N N . SER A 1 94 ? -5.996 5.023 5.664 1 98.81 94 SER A N 1
ATOM 725 C CA . SER A 1 94 ? -5.812 5.598 6.992 1 98.81 94 SER A CA 1
ATOM 726 C C . SER A 1 94 ? -4.891 6.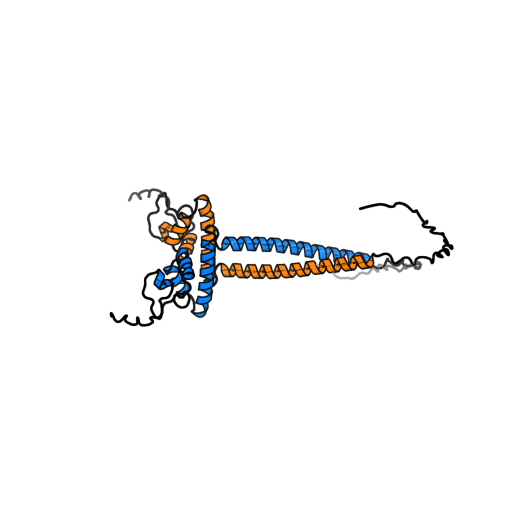812 6.945 1 98.81 94 SER A C 1
ATOM 728 O O . SER A 1 94 ? -5.16 7.832 7.582 1 98.81 94 SER A O 1
ATOM 730 N N . LEU A 1 95 ? -3.855 6.695 6.215 1 98.88 95 LEU A N 1
ATOM 731 C CA . LEU A 1 95 ? -2.914 7.801 6.082 1 98.88 95 LEU A CA 1
ATOM 732 C C . LEU A 1 95 ? -3.572 8.992 5.402 1 98.88 95 LEU A C 1
ATOM 734 O O . LEU A 1 95 ? -3.355 10.141 5.805 1 98.88 95 LEU A O 1
ATOM 738 N N . HIS A 1 96 ? -4.312 8.727 4.43 1 98.81 96 HIS A N 1
ATOM 739 C CA . HIS A 1 96 ? -5.039 9.797 3.766 1 98.81 96 HIS A CA 1
ATOM 740 C C . HIS A 1 96 ? -5.977 10.516 4.734 1 98.81 96 HIS A C 1
ATOM 742 O O . HIS A 1 96 ? -6.09 11.742 4.703 1 98.81 96 HIS A O 1
ATOM 748 N N . ARG A 1 97 ? -6.633 9.773 5.539 1 98.81 97 ARG A N 1
ATOM 749 C CA . ARG A 1 97 ? -7.516 10.383 6.527 1 98.81 97 ARG A CA 1
ATOM 750 C C . ARG A 1 97 ? -6.73 11.258 7.496 1 98.81 97 ARG A C 1
ATOM 752 O O . ARG A 1 97 ? -7.168 12.359 7.848 1 98.81 97 ARG A O 1
ATOM 759 N N . GLN A 1 98 ? -5.66 10.789 7.895 1 98.75 98 GLN A N 1
ATOM 760 C CA . GLN A 1 98 ? -4.801 11.562 8.789 1 98.75 98 GLN A CA 1
ATOM 761 C C . GLN A 1 98 ? -4.34 12.852 8.117 1 98.75 98 GLN A C 1
ATOM 763 O O . GLN A 1 98 ? -4.332 13.914 8.75 1 98.75 98 GLN A O 1
ATOM 768 N N . LEU A 1 99 ? -3.965 12.789 6.914 1 98.88 99 LEU A N 1
ATOM 769 C CA . LEU A 1 99 ? -3.535 13.969 6.168 1 98.88 99 LEU A CA 1
ATOM 770 C C . LEU A 1 99 ? -4.648 15.008 6.109 1 98.88 99 LEU A C 1
ATOM 772 O O . LEU A 1 99 ? -4.402 16.188 6.344 1 98.88 99 LEU A O 1
ATOM 776 N N . GLU A 1 100 ? -5.777 14.516 5.824 1 98.81 100 GLU A N 1
ATOM 777 C CA . GLU A 1 100 ? -6.914 15.422 5.738 1 98.81 100 GLU A CA 1
ATOM 778 C C . GLU A 1 100 ? -7.168 16.125 7.07 1 98.81 100 GLU A C 1
ATOM 780 O O . GLU A 1 100 ? -7.441 17.328 7.109 1 98.81 100 GLU A O 1
ATOM 785 N N . THR A 1 101 ? -7.105 15.406 8.117 1 98.75 101 THR A N 1
ATOM 786 C CA . THR A 1 101 ? -7.312 15.969 9.445 1 98.75 101 THR A CA 1
ATOM 787 C C . THR A 1 101 ? -6.254 17.016 9.766 1 98.75 101 THR A C 1
ATOM 789 O O . THR A 1 101 ? -6.582 18.109 10.234 1 98.75 101 THR A O 1
ATOM 792 N N . LEU A 1 102 ? -5.031 16.641 9.453 1 98.88 102 LEU A N 1
ATOM 793 C CA . LEU A 1 102 ? -3.934 17.562 9.734 1 98.88 102 LEU A CA 1
ATOM 794 C C . LEU A 1 102 ? -4.047 18.828 8.875 1 98.88 102 LEU A C 1
ATOM 796 O O . LEU A 1 102 ? -3.781 19.922 9.352 1 98.88 102 LEU A O 1
ATOM 800 N N . GLN A 1 103 ? -4.422 18.625 7.703 1 98.69 103 GLN A N 1
ATOM 801 C CA . GLN A 1 103 ? -4.613 19.766 6.816 1 98.69 103 GLN A CA 1
ATOM 802 C C . GLN A 1 103 ? -5.699 20.703 7.344 1 98.69 103 GLN A C 1
ATOM 804 O O . GLN A 1 103 ? -5.562 21.922 7.281 1 98.69 103 GLN A O 1
ATOM 809 N N . THR A 1 104 ? -6.715 20.156 7.805 1 98.81 104 THR A N 1
ATOM 810 C CA . THR A 1 104 ? -7.797 20.953 8.375 1 98.81 104 THR A CA 1
ATOM 811 C C . THR A 1 104 ? -7.324 21.703 9.609 1 98.81 104 THR A C 1
ATOM 813 O O . THR A 1 104 ? -7.609 22.891 9.773 1 98.81 104 THR A O 1
ATOM 816 N N . GLN A 1 105 ? -6.684 21.016 10.43 1 98.44 105 GLN A N 1
ATOM 817 C CA . GLN A 1 105 ? -6.16 21.625 11.641 1 98.44 105 GLN A CA 1
ATOM 818 C C . GLN A 1 105 ? -5.195 22.766 11.305 1 98.44 105 GLN A C 1
ATOM 820 O O . GLN A 1 105 ? -5.227 23.828 11.938 1 98.44 105 GLN A O 1
ATOM 825 N N . LEU A 1 106 ? -4.359 22.531 10.375 1 98.75 106 LEU A N 1
ATOM 826 C CA . LEU A 1 106 ? -3.416 23.562 9.953 1 98.75 106 LEU A CA 1
ATOM 827 C C . LEU A 1 106 ? -4.148 24.766 9.375 1 98.75 106 LEU A C 1
ATOM 829 O O . LEU A 1 106 ? -3.787 25.922 9.656 1 98.75 106 LEU A O 1
ATOM 833 N N . ALA A 1 107 ? -5.086 24.469 8.578 1 98.69 107 ALA A N 1
ATOM 834 C CA . ALA A 1 107 ? -5.879 25.562 8.008 1 98.69 107 ALA A CA 1
ATOM 835 C C . ALA A 1 107 ? -6.52 26.406 9.102 1 98.69 107 ALA A C 1
ATOM 837 O O . ALA A 1 107 ? -6.539 27.625 9.016 1 98.69 107 ALA A O 1
ATOM 838 N N . PHE A 1 108 ? -7.059 25.797 10.102 1 98.31 108 PHE A N 1
ATOM 839 C CA . PHE A 1 108 ? -7.668 26.484 11.227 1 98.31 108 PHE A CA 1
ATOM 840 C C . PHE A 1 108 ? -6.629 27.312 11.984 1 98.31 108 PHE A C 1
ATOM 842 O O . PHE A 1 108 ? -6.883 28.453 12.352 1 98.31 108 PHE A O 1
ATOM 849 N N . ALA A 1 109 ? -5.523 26.703 12.234 1 98.44 109 ALA A N 1
ATOM 850 C CA . ALA A 1 109 ? -4.461 27.406 12.945 1 98.44 109 ALA A CA 1
ATOM 851 C C . ALA A 1 109 ? -3.982 28.625 12.164 1 98.44 109 ALA A C 1
ATOM 853 O O . ALA A 1 109 ? -3.766 29.703 12.734 1 98.44 109 ALA A O 1
ATOM 854 N N . GLN A 1 110 ? -3.848 28.484 10.922 1 97.88 110 GLN A N 1
ATOM 855 C CA . GLN A 1 110 ? -3.412 29.578 10.062 1 97.88 110 GLN A CA 1
ATOM 856 C C . GLN A 1 110 ? -4.457 30.703 10.008 1 97.88 110 GLN A C 1
ATOM 858 O O . GLN A 1 110 ? -4.113 31.875 10.031 1 97.88 110 GLN A O 1
ATOM 863 N N . ALA A 1 111 ? -5.672 30.297 9.922 1 98.19 111 ALA A N 1
ATOM 864 C CA . ALA A 1 111 ? -6.75 31.281 9.938 1 98.19 111 ALA A CA 1
ATOM 865 C C . ALA A 1 111 ? -6.754 32.062 11.25 1 98.19 111 ALA A C 1
ATOM 867 O O . ALA A 1 111 ? -6.965 33.281 11.25 1 98.19 111 ALA A O 1
ATOM 868 N N . GLU A 1 112 ? -6.59 31.406 12.312 1 97.25 112 GLU A N 1
ATOM 869 C CA . GLU A 1 112 ? -6.535 32.062 13.625 1 97.25 112 GLU A CA 1
ATOM 870 C C . GLU A 1 112 ? -5.383 33.062 13.695 1 97.25 112 GLU A C 1
ATOM 872 O O . GLU A 1 112 ? -5.543 34.156 14.227 1 97.25 112 GLU A O 1
ATOM 877 N N . LEU A 1 113 ? -4.219 32.656 13.227 1 96.19 113 LEU A N 1
ATOM 878 C CA . LEU A 1 113 ? -3.045 33.531 13.211 1 96.19 113 LEU A CA 1
ATOM 879 C C . LEU A 1 113 ? -3.316 34.812 12.406 1 96.19 113 LEU A C 1
ATOM 881 O O . LEU A 1 113 ? -2.971 35.906 12.844 1 96.19 113 LEU A O 1
ATOM 885 N N . VAL A 1 114 ? -3.887 34.656 11.273 1 95.31 114 VAL A N 1
ATOM 886 C CA . VAL A 1 114 ? -4.219 35.812 10.422 1 95.31 114 VAL A CA 1
ATOM 887 C C . VAL A 1 114 ? -5.199 36.719 11.156 1 95.31 114 VAL A C 1
ATOM 889 O O . VAL A 1 114 ? -5.055 37.938 11.125 1 95.31 114 VAL A O 1
ATOM 892 N N . HIS A 1 115 ? -6.191 36.094 11.789 1 94.44 115 HIS A N 1
ATOM 893 C CA . HIS A 1 115 ? -7.184 36.875 12.539 1 94.44 115 HIS A CA 1
ATOM 894 C C . HIS A 1 115 ? -6.531 37.688 13.648 1 94.44 115 HIS A C 1
ATOM 896 O O . HIS A 1 115 ? -6.809 38.875 13.789 1 94.44 115 HIS A O 1
ATOM 902 N N . ILE A 1 116 ? -5.613 37.125 14.391 1 90.81 116 ILE A N 1
ATOM 903 C CA . ILE A 1 116 ? -4.953 37.781 15.516 1 90.81 116 ILE A CA 1
ATOM 904 C C . ILE A 1 116 ? -4.078 38.906 15 1 90.81 116 ILE A C 1
ATOM 906 O O . ILE A 1 116 ? -4.066 40 15.578 1 90.81 116 ILE A O 1
ATOM 910 N N . ARG A 1 117 ? -3.443 38.688 13.906 1 87.38 117 ARG A N 1
ATOM 911 C CA . ARG A 1 117 ? -2.559 39.688 13.3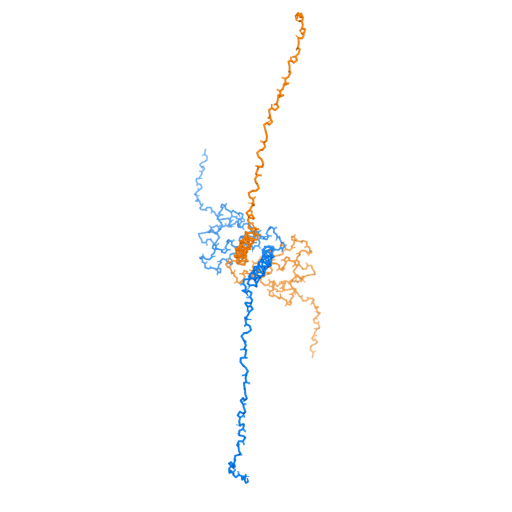28 1 87.38 117 ARG A CA 1
ATOM 912 C C . ARG A 1 117 ? -3.355 40.875 12.781 1 87.38 117 ARG A C 1
ATOM 914 O O . ARG A 1 117 ? -2.922 42.031 12.891 1 87.38 117 ARG A O 1
ATOM 921 N N . THR A 1 118 ? -4.484 40.562 12.219 1 89.88 118 THR A N 1
ATOM 922 C CA . THR A 1 118 ? -5.348 41.625 11.68 1 89.88 118 THR A CA 1
ATOM 923 C C . THR A 1 118 ? -5.906 42.5 12.805 1 89.88 118 THR A C 1
ATOM 925 O O . THR A 1 118 ? -5.953 43.719 12.68 1 89.88 118 THR A O 1
ATOM 928 N N . LEU A 1 119 ? -6.258 42 13.945 1 84.88 119 LEU A N 1
ATOM 929 C CA . LEU A 1 119 ? -6.773 42.719 15.102 1 84.88 119 LEU A CA 1
ATOM 930 C C . LEU A 1 119 ? -5.688 43.594 15.719 1 84.88 119 LEU A C 1
ATOM 932 O O . LEU A 1 119 ? -5.965 44.719 16.172 1 84.88 119 LEU A O 1
ATOM 936 N N . ARG A 1 120 ? -4.449 43.25 15.805 1 79.75 120 ARG A N 1
ATOM 937 C CA . ARG A 1 120 ? -3.33 44 16.359 1 79.75 120 ARG A CA 1
ATOM 938 C C . ARG A 1 120 ? -3.012 45.219 15.5 1 79.75 120 ARG A C 1
ATOM 940 O O . ARG A 1 120 ? -2.65 46.281 16.016 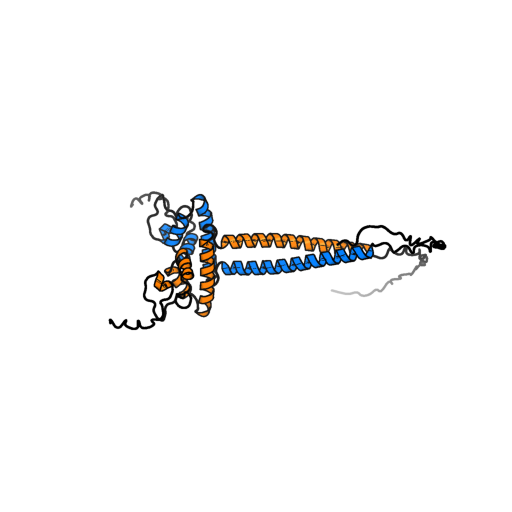1 79.75 120 ARG A O 1
ATOM 947 N N . CYS A 1 121 ? -3.189 45.188 14.234 1 77.69 121 CYS A N 1
ATOM 948 C CA . CYS A 1 121 ? -2.924 46.312 13.312 1 77.69 121 CYS A CA 1
ATOM 949 C C . CYS A 1 121 ? -4.012 47.375 13.398 1 77.69 121 CYS A C 1
ATOM 951 O O . CYS A 1 121 ? -3.738 48.562 13.25 1 77.69 121 CYS A O 1
ATOM 953 N N . ILE A 1 122 ? -5.184 47.125 13.727 1 76.06 122 ILE A N 1
ATOM 954 C CA . ILE A 1 122 ? -6.293 48.062 13.875 1 76.06 122 ILE A CA 1
ATOM 955 C C . ILE A 1 122 ? -6.125 48.875 15.172 1 76.06 122 ILE A C 1
ATOM 957 O O . ILE A 1 122 ? -6.355 50.062 15.203 1 76.06 122 ILE A O 1
ATOM 961 N N . ASP A 1 123 ? -5.539 48.469 16.297 1 67.5 123 ASP A N 1
ATOM 962 C CA . ASP A 1 123 ? -5.387 49.156 17.594 1 67.5 123 ASP A CA 1
ATOM 963 C C . ASP A 1 123 ? -4.172 50.094 17.578 1 67.5 123 ASP A C 1
ATOM 965 O O . ASP A 1 123 ? -4.164 51.094 18.266 1 67.5 123 ASP A O 1
ATOM 969 N N . THR A 1 124 ? -3.115 49.906 16.953 1 61.12 124 THR A N 1
ATOM 970 C CA . THR A 1 124 ? -1.924 50.75 16.953 1 61.12 124 THR A CA 1
ATOM 971 C C . THR A 1 124 ? -2.057 51.875 15.938 1 61.12 124 THR A C 1
ATOM 973 O O . THR A 1 124 ? -1.109 52.625 15.711 1 61.12 124 THR A O 1
ATOM 976 N N . LYS A 1 125 ? -3.068 52.125 15.195 1 61.94 125 LYS A N 1
ATOM 977 C CA . LYS A 1 125 ? -3.244 53.312 14.375 1 61.94 125 LYS A CA 1
ATOM 978 C C . LYS A 1 125 ? -3.457 54.562 15.234 1 61.94 125 LYS A C 1
ATOM 980 O O . LYS A 1 125 ? -4.277 54.531 16.156 1 61.94 125 LYS A O 1
ATOM 985 N N . PRO A 1 126 ? -2.459 55.594 15.383 1 59.59 126 PRO A N 1
ATOM 986 C CA . PRO A 1 126 ? -2.637 56.844 16.109 1 59.59 126 PRO A CA 1
ATOM 987 C C . PRO A 1 126 ? -4.035 57.438 15.938 1 59.59 126 PRO A C 1
ATOM 989 O O . PRO A 1 126 ? -4.676 57.219 14.906 1 59.59 126 PRO A O 1
ATOM 992 N N . ALA A 1 127 ? -4.66 57.781 17.094 1 56.56 127 ALA A N 1
ATOM 993 C CA . ALA A 1 127 ? -5.875 58.594 17.031 1 56.56 127 ALA A CA 1
ATOM 994 C C . ALA A 1 127 ? -5.762 59.656 15.961 1 56.56 127 ALA A C 1
ATOM 996 O O . ALA A 1 127 ? -4.688 60.219 15.75 1 56.56 127 ALA A O 1
ATOM 997 N N . PRO A 1 128 ? -6.582 59.625 15.016 1 54.41 128 PRO A N 1
ATOM 998 C CA . PRO A 1 128 ? -6.48 60.844 14.195 1 54.41 128 PRO A CA 1
ATOM 999 C C . PRO A 1 128 ? -6.176 62.094 15.023 1 54.41 128 PRO A C 1
ATOM 1001 O O . PRO A 1 128 ? -6.84 62.344 16.031 1 54.41 128 PRO A O 1
ATOM 1004 N N . HIS A 1 129 ? -5.012 62.562 15.234 1 46.12 129 HIS A N 1
ATOM 1005 C CA . HIS A 1 129 ? -4.84 63.938 15.695 1 46.12 129 HIS A CA 1
ATOM 1006 C C . HIS A 1 129 ? -5.926 64.812 15.133 1 46.12 129 HIS A C 1
ATOM 1008 O O . HIS A 1 129 ? -6.18 64.812 13.93 1 46.12 129 HIS A O 1
ATOM 1014 N N . THR A 1 130 ? -6.934 65.188 15.891 1 44.94 130 THR A N 1
ATOM 1015 C CA . THR A 1 130 ? -7.816 66.312 15.57 1 44.94 130 THR A CA 1
ATOM 1016 C C . THR A 1 130 ? -7.035 67.5 14.945 1 44.94 130 THR A C 1
ATOM 1018 O O . THR A 1 130 ? -6.16 68.062 15.578 1 44.94 130 THR A O 1
ATOM 1021 N N . ALA A 1 131 ? -6.754 67.5 13.664 1 44.44 131 ALA A N 1
ATOM 1022 C CA . ALA A 1 131 ? -6.312 68.688 12.945 1 44.44 131 ALA A CA 1
ATOM 1023 C C . ALA A 1 131 ? -6.961 69.938 13.523 1 44.44 131 ALA A C 1
ATOM 1025 O O . ALA A 1 131 ? -8.18 70 13.734 1 44.44 131 ALA A O 1
ATOM 1026 N N . SER A 1 132 ? -6.258 70.688 14.352 1 41.41 132 SER A N 1
ATOM 1027 C CA . SER A 1 132 ? -6.609 72.125 14.531 1 41.41 132 SER A CA 1
ATOM 1028 C C . SER A 1 132 ? -7.168 72.688 13.242 1 41.41 132 SER A C 1
ATOM 1030 O O . SER A 1 132 ? -6.715 72.375 12.148 1 41.41 132 SER A O 1
ATOM 1032 N N . ALA A 1 133 ? -8.398 73.25 13.281 1 39.44 133 ALA A N 1
ATOM 1033 C CA . ALA A 1 133 ? -9.164 74.125 12.375 1 39.44 133 ALA A CA 1
ATOM 1034 C C . ALA A 1 133 ? -8.25 75.125 11.664 1 39.44 133 ALA A C 1
ATOM 1036 O O . ALA A 1 133 ? -7.855 76.125 12.25 1 39.44 133 ALA A O 1
ATOM 1037 N N . ALA A 1 134 ? -7.215 74.625 11.047 1 37.91 134 ALA A N 1
ATOM 1038 C CA . ALA A 1 134 ? -6.625 75.688 10.242 1 37.91 134 ALA A CA 1
ATOM 1039 C C . ALA A 1 134 ? -7.684 76.375 9.375 1 37.91 134 ALA A C 1
ATOM 1041 O O . ALA A 1 134 ? -8.477 75.688 8.711 1 37.91 134 ALA A O 1
ATOM 1042 N N . THR A 1 135 ? -8.008 77.625 9.797 1 35.94 135 THR A N 1
ATOM 1043 C CA . THR A 1 135 ? -8.789 78.688 9.133 1 35.94 135 THR A CA 1
ATOM 1044 C C . THR A 1 135 ? -8.492 78.688 7.633 1 35.94 135 THR A C 1
ATOM 1046 O O . THR A 1 135 ? -7.348 78.875 7.223 1 35.94 135 THR A O 1
ATOM 1049 N N . TYR A 1 136 ? -9.117 77.75 6.93 1 36.09 136 TYR A N 1
ATOM 1050 C CA . TYR A 1 136 ? -9.133 77.812 5.473 1 36.09 136 TYR A CA 1
ATOM 1051 C C . TYR A 1 136 ? -9.234 79.25 4.992 1 36.09 136 TYR A C 1
ATOM 1053 O O . TYR A 1 136 ? -10.133 80 5.41 1 36.09 136 TYR A O 1
ATOM 1061 N N . PRO A 1 137 ? -8.047 79.812 4.809 1 36.62 137 PRO A N 1
ATOM 1062 C CA . PRO A 1 137 ? -8.258 81.188 4.238 1 36.62 137 PRO A CA 1
ATOM 1063 C C . PRO A 1 137 ? -9.297 81.188 3.125 1 36.62 137 PRO A C 1
ATOM 1065 O O . PRO A 1 137 ? -9.547 80.125 2.498 1 36.62 137 PRO A O 1
ATOM 1068 N N . ALA A 1 138 ? -10.258 82.125 3.205 1 29.44 138 ALA A N 1
ATOM 1069 C CA . ALA A 1 138 ? -11.297 82.562 2.271 1 29.44 138 ALA A CA 1
ATOM 1070 C C . ALA A 1 138 ? -10.797 82.5 0.831 1 29.44 138 ALA A C 1
ATOM 1072 O O . ALA A 1 138 ? -9.75 83.062 0.515 1 29.44 138 ALA A O 1
ATOM 1073 N N . ASN A 1 139 ? -10.93 81.312 0.18 1 30.05 139 ASN A N 1
ATOM 1074 C CA . ASN A 1 139 ? -10.812 81.125 -1.26 1 30.05 139 ASN A CA 1
ATOM 1075 C C . ASN A 1 139 ? -11.375 82.25 -2.043 1 30.05 139 ASN A C 1
ATOM 1077 O O . ASN A 1 139 ? -12.586 82.5 -2.078 1 30.05 139 ASN A O 1
ATOM 1081 N N . LYS A 1 140 ? -10.766 83.438 -1.775 1 27.48 140 LYS A N 1
ATOM 1082 C CA . LYS A 1 140 ? -11.305 84.5 -2.648 1 27.48 140 LYS A CA 1
ATOM 1083 C C . LYS A 1 140 ? -11.602 83.938 -4.039 1 27.48 140 LYS A C 1
ATOM 1085 O O . LYS A 1 140 ? -11.141 82.812 -4.395 1 27.48 140 LYS A O 1
ATOM 1090 N N . ASP A 1 141 ? -11.984 84.875 -4.91 1 27.45 141 ASP A N 1
ATOM 1091 C CA . ASP A 1 141 ? -12.773 85.25 -6.078 1 27.45 141 ASP A CA 1
ATOM 1092 C C . ASP A 1 141 ? -12.109 84.75 -7.367 1 27.45 141 ASP A C 1
ATOM 1094 O O . ASP A 1 141 ? -11.297 85.5 -7.961 1 27.45 141 ASP A O 1
ATOM 1098 N N . PHE A 1 142 ? -11.438 83.625 -7.273 1 28.7 142 PHE A N 1
ATOM 1099 C CA . PHE A 1 142 ? -10.828 83.5 -8.594 1 28.7 142 PHE A CA 1
ATOM 1100 C C . PHE A 1 142 ? -11.875 83.625 -9.688 1 28.7 142 PHE A C 1
ATOM 1102 O O . PHE A 1 142 ? -12.695 82.688 -9.867 1 28.7 142 PHE A O 1
ATOM 1109 N N . SER A 1 143 ? -12.328 84.812 -10.008 1 26.41 143 SER A N 1
ATOM 1110 C CA . SER A 1 143 ? -13.125 85.25 -11.156 1 26.41 143 SER A CA 1
ATOM 1111 C C . SER A 1 143 ? -12.602 84.625 -12.453 1 26.41 143 SER A C 1
ATOM 1113 O O . SER A 1 143 ? -13.094 84.938 -13.531 1 26.41 143 SER A O 1
ATOM 1115 N N . SER A 1 144 ? -11.297 84.125 -12.391 1 24.3 144 SER A N 1
ATOM 1116 C CA . SER A 1 144 ? -10.797 84.375 -13.742 1 24.3 144 SER A CA 1
ATOM 1117 C C . SER A 1 144 ? -11.703 83.75 -14.797 1 24.3 144 SER A C 1
ATOM 1119 O O . SER A 1 144 ? -12.391 82.812 -14.523 1 24.3 144 SER A O 1
ATOM 1121 N N . ASP A 1 145 ? -11.703 84.5 -15.914 1 25.89 145 ASP A N 1
ATOM 1122 C CA . ASP A 1 145 ? -12.242 84.688 -17.25 1 25.89 145 ASP A CA 1
ATOM 1123 C C . ASP A 1 145 ? -12.102 83.438 -18.109 1 25.89 145 ASP A C 1
ATOM 1125 O O . ASP A 1 145 ? -10.984 83 -18.359 1 25.89 145 ASP A O 1
ATOM 1129 N N . VAL A 1 146 ? -12.914 82.438 -17.875 1 27.3 146 VAL A N 1
ATOM 1130 C CA . VAL A 1 146 ? -13.156 81.312 -18.781 1 27.3 146 VAL A CA 1
ATOM 1131 C C . VAL A 1 146 ? -13.227 81.812 -20.219 1 27.3 146 VAL A C 1
ATOM 1133 O O . VAL A 1 146 ? -14.219 82.438 -20.609 1 27.3 146 VAL A O 1
ATOM 1136 N N . ASP A 1 147 ? -12.188 82.75 -20.531 1 22.88 147 ASP A N 1
ATOM 1137 C CA . ASP A 1 147 ? -12.344 83.188 -21.922 1 22.88 147 ASP A CA 1
ATOM 1138 C C . ASP A 1 147 ? -12.602 82 -22.844 1 22.88 147 ASP A C 1
ATOM 1140 O O . ASP A 1 147 ? -11.766 81.125 -22.953 1 22.88 147 ASP A O 1
ATOM 1144 N N . MET A 1 148 ? -13.789 81.625 -22.984 1 23.36 148 MET A N 1
ATOM 1145 C CA . MET A 1 148 ? -14.406 80.812 -24.016 1 23.36 148 MET A CA 1
ATOM 1146 C C . MET A 1 148 ? -13.875 81.125 -25.391 1 23.36 148 MET A C 1
ATOM 1148 O O . MET A 1 148 ? -14.516 81.875 -26.141 1 23.36 148 MET A O 1
ATOM 1152 N N . ALA A 1 149 ? -12.57 81.625 -25.438 1 20.44 149 ALA A N 1
ATOM 1153 C CA . ALA A 1 149 ? -12.281 82.125 -26.781 1 20.44 149 ALA A CA 1
ATOM 1154 C C . ALA A 1 149 ? -12.773 81.125 -27.859 1 20.44 149 ALA A C 1
ATOM 1156 O O . ALA A 1 149 ? -12.781 79.938 -27.641 1 20.44 149 ALA A O 1
ATOM 1157 N N . SER A 1 150 ? -13.258 81.812 -29.016 1 22.95 150 SER A N 1
ATOM 1158 C CA . SER A 1 150 ? -14.055 81.75 -30.234 1 22.95 150 SER A CA 1
ATOM 1159 C C . SER A 1 150 ? -13.523 80.75 -31.203 1 22.95 150 SER A C 1
ATOM 1161 O O . SER A 1 150 ? -14.289 79.938 -31.766 1 22.95 150 SER A O 1
ATOM 1163 N N . VAL A 1 151 ? -12.289 81 -31.875 1 22.88 151 VAL A N 1
ATOM 1164 C CA . VAL A 1 151 ? -12.328 81.375 -33.281 1 22.88 151 VAL A CA 1
ATOM 1165 C C . VAL A 1 151 ? -12.484 80.062 -34.125 1 22.88 151 VAL A C 1
ATOM 1167 O O . VAL A 1 151 ? -12.242 79 -33.625 1 22.88 151 VAL A O 1
ATOM 1170 N N . TYR A 1 152 ? -12.289 80.312 -35.469 1 21.16 152 TYR A N 1
ATOM 1171 C CA . TYR A 1 152 ? -12.82 80.125 -36.812 1 21.16 152 TYR A CA 1
ATOM 1172 C C . TYR A 1 152 ? -12.227 78.875 -37.438 1 21.16 152 TYR A C 1
ATOM 1174 O O . TYR A 1 152 ? -12.414 78.625 -38.656 1 21.16 152 TYR A O 1
ATOM 1182 N N . ALA A 1 153 ? -11.18 78.188 -36.781 1 22.69 153 ALA A N 1
ATOM 1183 C CA . ALA A 1 153 ? -10.461 77.688 -37.938 1 22.69 153 ALA A CA 1
ATOM 1184 C C . ALA A 1 153 ? -11.414 77.062 -38.969 1 22.69 153 ALA A C 1
ATOM 1186 O O . ALA A 1 153 ? -12.461 76.562 -38.594 1 22.69 153 ALA A O 1
ATOM 1187 N N . GLY A 1 154 ? -10.828 77.062 -40.281 1 21.36 154 GLY A N 1
ATOM 1188 C CA . GLY A 1 154 ? -11.031 77 -41.719 1 21.36 154 GLY A CA 1
ATOM 1189 C C . GLY A 1 154 ? -11.711 75.75 -42.156 1 21.36 154 GLY A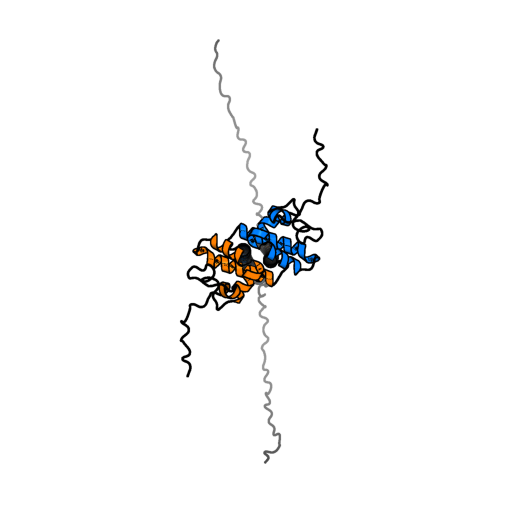 C 1
ATOM 1190 O O . GLY A 1 154 ? -12.727 75.75 -42.844 1 21.36 154 GLY A O 1
ATOM 1191 N N . GLU A 1 155 ? -10.789 74.812 -42.594 1 26.03 155 GLU A N 1
ATOM 1192 C CA . GLU A 1 155 ? -10.977 74.375 -43.969 1 26.03 155 GLU A CA 1
ATOM 1193 C C . GLU A 1 155 ? -12.195 73.438 -44.062 1 26.03 155 GLU A C 1
ATOM 1195 O O . GLU A 1 155 ? -12.68 72.938 -43.062 1 26.03 155 GLU A O 1
ATOM 1200 N N . SER A 1 156 ? -12.305 72.938 -45.469 1 23.98 156 SER A N 1
ATOM 1201 C CA . SER A 1 156 ? -13.289 72.625 -46.5 1 23.98 156 SER A CA 1
ATOM 1202 C C . SER A 1 156 ? -14.086 71.375 -46.125 1 23.98 156 SER A C 1
ATOM 1204 O O . SER A 1 156 ? -13.578 70.5 -45.438 1 23.98 156 SER A O 1
ATOM 1206 N N . LEU A 1 157 ? -15.367 71.625 -46.25 1 23.88 157 LEU A N 1
ATOM 1207 C CA . LEU A 1 157 ? -16.578 70.812 -46.375 1 23.88 157 LEU A CA 1
ATOM 1208 C C . LEU A 1 157 ? -16.375 69.625 -47.344 1 23.88 157 LEU A C 1
ATOM 1210 O O . LEU A 1 157 ? -17.328 68.938 -47.656 1 23.88 157 LEU A O 1
ATOM 1214 N N . TRP A 1 158 ? -15.133 69.812 -48.031 1 22.94 158 TRP A N 1
ATOM 1215 C CA . TRP A 1 158 ? -15.367 69.25 -49.312 1 22.94 158 TRP A CA 1
ATOM 1216 C C . TRP A 1 158 ? -16.156 67.938 -49.188 1 22.94 158 TRP A C 1
ATOM 1218 O O . TRP A 1 158 ? -16.125 67.25 -48.156 1 22.94 158 TRP A O 1
ATOM 1228 N N . SER A 1 159 ? -16.109 67.5 -50.438 1 19.8 159 SER A N 1
ATOM 1229 C CA . SER A 1 159 ? -16.75 67.375 -51.719 1 19.8 159 SER A CA 1
ATOM 1230 C C . SER A 1 159 ? -17.312 66 -51.938 1 19.8 159 SER A C 1
ATOM 1232 O O . SER A 1 159 ? -16.781 65 -51.438 1 19.8 159 SER A O 1
ATOM 1234 N N . MET B 1 1 ? -27.922 -19.922 -49.188 1 29.39 1 MET B N 1
ATOM 1235 C CA . MET B 1 1 ? -28 -18.922 -48.156 1 29.39 1 MET B CA 1
ATOM 1236 C C . MET B 1 1 ? -27.828 -19.547 -46.781 1 29.39 1 MET B C 1
ATOM 1238 O O . MET B 1 1 ? -28.703 -20.297 -46.312 1 29.39 1 MET B O 1
ATOM 1242 N N . ARG B 1 2 ? -26.672 -19.891 -46.344 1 38.91 2 ARG B N 1
ATOM 1243 C CA . ARG B 1 2 ? -26.359 -20.656 -45.125 1 38.91 2 ARG B CA 1
ATOM 1244 C C . ARG B 1 2 ? -26.938 -19.984 -43.906 1 38.91 2 ARG B C 1
ATOM 1246 O O . ARG B 1 2 ? -26.875 -18.75 -43.781 1 38.91 2 ARG B O 1
ATOM 1253 N N . GLN B 1 3 ? -28.031 -20.438 -43.344 1 33.12 3 GLN B N 1
ATOM 1254 C CA . GLN B 1 3 ? -28.625 -20 -42.062 1 33.12 3 GLN B CA 1
ATOM 1255 C C . GLN B 1 3 ? -27.547 -19.812 -41 1 33.12 3 GLN B C 1
ATOM 1257 O O . GLN B 1 3 ? -26.781 -20.719 -40.719 1 33.12 3 GLN B O 1
ATOM 1262 N N . LYS B 1 4 ? -27.016 -18.578 -40.938 1 37.75 4 LYS B N 1
ATOM 1263 C CA . LYS B 1 4 ? -26.188 -18.141 -39.812 1 37.75 4 LYS B CA 1
ATOM 1264 C C . LYS B 1 4 ? -26.828 -18.5 -38.5 1 37.75 4 LYS B C 1
ATOM 1266 O O . LYS B 1 4 ? -27.938 -18.047 -38.188 1 37.75 4 LYS B O 1
ATOM 1271 N N . GLY B 1 5 ? -26.797 -19.734 -38 1 35.06 5 GLY B N 1
ATOM 1272 C CA . GLY B 1 5 ? -27.266 -20.172 -36.688 1 35.06 5 GLY B CA 1
ATOM 1273 C C . GLY B 1 5 ? -27.109 -19.109 -35.594 1 35.06 5 GLY B C 1
ATOM 1274 O O . GLY B 1 5 ? -26.125 -18.359 -35.594 1 35.06 5 GLY B O 1
ATOM 1275 N N . HIS B 1 6 ? -28.141 -18.578 -35.062 1 38.41 6 HIS B N 1
ATOM 1276 C CA . HIS B 1 6 ? -28.234 -17.766 -33.844 1 38.41 6 HIS B CA 1
ATOM 1277 C C . HIS B 1 6 ? -27.328 -18.297 -32.75 1 38.41 6 HIS B C 1
ATOM 1279 O O . HIS B 1 6 ? -27.469 -19.438 -32.312 1 38.41 6 HIS B O 1
ATOM 1285 N N . ARG B 1 7 ? -26.047 -18.031 -32.719 1 39.12 7 ARG B N 1
ATOM 1286 C CA . ARG B 1 7 ? -25.266 -18.328 -31.5 1 39.12 7 ARG B CA 1
ATOM 1287 C C . ARG B 1 7 ? -26.078 -18 -30.25 1 39.12 7 ARG B C 1
ATOM 1289 O O . ARG B 1 7 ? -26.734 -16.953 -30.188 1 39.12 7 ARG B O 1
ATOM 1296 N N . HIS B 1 8 ? -26.703 -18.891 -29.547 1 41.09 8 HIS B N 1
ATOM 1297 C CA . HIS B 1 8 ? -27.25 -18.703 -28.219 1 41.09 8 HIS B CA 1
ATOM 1298 C C . HIS B 1 8 ? -26.5 -17.625 -27.453 1 41.09 8 HIS B C 1
ATOM 1300 O O . HIS B 1 8 ? -25.281 -17.516 -27.562 1 41.09 8 HIS B O 1
ATOM 1306 N N . GLY B 1 9 ? -26.938 -16.469 -27.266 1 42.97 9 GLY B N 1
ATOM 1307 C CA . GLY B 1 9 ? -26.453 -15.32 -26.5 1 42.97 9 GLY B CA 1
ATOM 1308 C C . GLY B 1 9 ? -25.656 -15.711 -25.281 1 42.97 9 GLY B C 1
ATOM 1309 O O . GLY B 1 9 ? -26.203 -15.852 -24.188 1 42.97 9 GLY B O 1
ATOM 1310 N N . GLY B 1 10 ? -24.906 -16.797 -25.125 1 50.81 10 GLY B N 1
ATOM 1311 C CA . GLY B 1 10 ? -24.156 -17.359 -24.016 1 50.81 10 GLY B CA 1
ATOM 1312 C C . GLY B 1 10 ? -23.469 -16.297 -23.156 1 50.81 10 GLY B C 1
ATOM 1313 O O . GLY B 1 10 ? -23.125 -15.227 -23.656 1 50.81 10 GLY B O 1
ATOM 1314 N N . VAL B 1 11 ? -23.969 -16.203 -21.828 1 64.5 11 VAL B N 1
ATOM 1315 C CA . VAL B 1 11 ? -23.344 -15.289 -20.875 1 64.5 11 VAL B CA 1
ATOM 1316 C C . VAL B 1 11 ? -21.844 -15.211 -21.125 1 64.5 11 VAL B C 1
ATOM 1318 O O . VAL B 1 11 ? -21.203 -16.234 -21.375 1 64.5 11 VAL B O 1
ATOM 1321 N N . SER B 1 12 ? -21.359 -14.203 -21.75 1 84 12 SER B N 1
ATOM 1322 C CA . SER B 1 12 ? -19.953 -13.953 -22.047 1 84 12 SER B CA 1
ATOM 1323 C C . SER B 1 12 ? -19.062 -14.32 -20.859 1 84 12 SER B C 1
ATOM 1325 O O . SER B 1 12 ? -19.391 -14.008 -19.703 1 84 12 SER B O 1
ATOM 1327 N N . PRO B 1 13 ? -18.156 -15.281 -21.078 1 93.62 13 PRO B N 1
ATOM 1328 C CA . PRO B 1 13 ? -17.219 -15.625 -20 1 93.62 13 PRO B CA 1
ATOM 1329 C C . PRO B 1 13 ? -16.625 -14.398 -19.312 1 93.62 13 PRO B C 1
ATOM 1331 O O . PRO B 1 13 ? -16.547 -13.328 -19.922 1 93.62 13 PRO B O 1
ATOM 1334 N N . CYS B 1 14 ? -16.406 -14.5 -18.078 1 96.75 14 CYS B N 1
ATOM 1335 C CA . CYS B 1 14 ? -15.75 -13.398 -17.375 1 96.75 14 CYS B CA 1
ATOM 1336 C C . CYS B 1 14 ? -14.344 -13.164 -17.922 1 96.75 14 CYS B C 1
ATOM 1338 O O . CYS B 1 14 ? -13.828 -13.969 -18.703 1 96.75 14 CYS B O 1
ATOM 1340 N N . ALA B 1 15 ? -13.719 -12.102 -17.625 1 97.69 15 ALA B N 1
ATOM 1341 C CA . ALA B 1 15 ? -12.406 -11.711 -18.125 1 97.69 15 ALA B CA 1
ATOM 1342 C C . ALA B 1 15 ? -11.344 -12.719 -17.719 1 97.69 15 ALA B C 1
ATOM 1344 O O . ALA B 1 15 ? -10.414 -13.008 -18.469 1 97.69 15 ALA B O 1
ATOM 1345 N N . ALA B 1 16 ? -11.508 -13.273 -16.531 1 98 16 ALA B N 1
ATOM 1346 C CA . ALA B 1 16 ? -10.547 -14.25 -16.031 1 98 16 ALA B CA 1
ATOM 1347 C C . ALA B 1 16 ? -10.578 -15.531 -16.859 1 98 16 ALA B C 1
ATOM 1349 O O . ALA B 1 16 ? -9.539 -15.992 -17.344 1 98 16 ALA B O 1
ATOM 1350 N N . CYS B 1 17 ? -11.703 -15.992 -17.047 1 97.88 17 CYS B N 1
ATOM 1351 C CA . CYS B 1 17 ? -11.852 -17.25 -17.766 1 97.88 17 CYS B CA 1
ATOM 1352 C C . CYS B 1 17 ? -11.445 -17.078 -19.219 1 97.88 17 CYS B C 1
ATOM 1354 O O . CYS B 1 17 ? -10.875 -18 -19.828 1 97.88 17 CYS B O 1
ATOM 1356 N N . LYS B 1 18 ? -11.758 -15.992 -19.781 1 97.06 18 LYS B N 1
ATOM 1357 C CA . LYS B 1 18 ? -11.32 -15.703 -21.141 1 97.06 18 LYS B CA 1
ATOM 1358 C C . LYS B 1 18 ? -9.797 -15.719 -21.25 1 97.06 18 LYS B C 1
ATOM 1360 O O . LYS B 1 18 ? -9.227 -16.344 -22.141 1 97.06 18 LYS B O 1
ATOM 1365 N N . LEU B 1 19 ? -9.164 -15.023 -20.328 1 97.5 19 LEU B N 1
ATOM 1366 C CA . LEU B 1 19 ? -7.707 -14.922 -20.328 1 97.5 19 LEU B CA 1
ATOM 1367 C C . LEU B 1 19 ? -7.066 -16.281 -20.062 1 97.5 19 LEU B C 1
ATOM 1369 O O . LEU B 1 19 ? -6.031 -16.609 -20.656 1 97.5 19 LEU B O 1
ATOM 1373 N N . LEU B 1 20 ? -7.68 -16.984 -19.25 1 97.38 20 LEU B N 1
ATOM 1374 C CA . LEU B 1 20 ? -7.113 -18.266 -18.828 1 97.38 20 LEU B CA 1
ATOM 1375 C C . LEU B 1 20 ? -7.535 -19.391 -19.781 1 97.38 20 LEU B C 1
ATOM 1377 O O . LEU B 1 20 ? -7.121 -20.531 -19.609 1 97.38 20 LEU B O 1
ATOM 1381 N N . ARG B 1 21 ? -8.414 -19.031 -20.688 1 96.19 21 ARG B N 1
ATOM 1382 C CA . ARG B 1 21 ? -8.898 -19.984 -21.688 1 96.19 21 ARG B CA 1
ATOM 1383 C C . ARG B 1 21 ? -9.562 -21.172 -21.016 1 96.19 21 ARG B C 1
ATOM 1385 O O . ARG B 1 21 ? -9.242 -22.328 -21.328 1 96.19 21 ARG B O 1
ATOM 1392 N N . ARG B 1 22 ? -10.43 -20.859 -20.125 1 94.62 22 ARG B N 1
ATOM 1393 C CA . ARG B 1 22 ? -11.227 -21.875 -19.453 1 94.62 22 ARG B CA 1
ATOM 1394 C C . ARG B 1 22 ? -12.719 -21.578 -19.594 1 94.62 22 ARG B C 1
ATOM 1396 O O . ARG B 1 22 ? -13.102 -20.469 -19.953 1 94.62 22 ARG B O 1
ATOM 1403 N N . LYS B 1 23 ? -13.469 -22.625 -19.328 1 94.38 23 LYS B N 1
ATOM 1404 C CA . LYS B 1 23 ? -14.922 -22.469 -19.359 1 94.38 23 LYS B CA 1
ATOM 1405 C C . LYS B 1 23 ? -15.422 -21.734 -18.125 1 94.38 23 LYS B C 1
ATOM 1407 O O . LYS B 1 23 ? -15.109 -22.125 -16.984 1 94.38 23 LYS B O 1
ATOM 1412 N N . CYS B 1 24 ? -16.125 -20.688 -18.375 1 95.88 24 CYS B N 1
ATOM 1413 C CA . CYS B 1 24 ? -16.703 -19.922 -17.297 1 95.88 24 CYS B CA 1
ATOM 1414 C C . CYS B 1 24 ? -18.016 -20.547 -16.797 1 95.88 24 CYS B C 1
ATOM 1416 O O . CYS B 1 24 ? -19.016 -20.531 -17.516 1 95.88 24 CYS B O 1
ATOM 1418 N N . VAL B 1 25 ? -18.078 -21.062 -15.609 1 94.19 25 VAL B N 1
ATOM 1419 C CA . VAL B 1 25 ? -19.203 -21.812 -15.086 1 94.19 25 VAL B CA 1
ATOM 1420 C C . VAL B 1 25 ? -20.062 -20.906 -14.203 1 94.19 25 VAL B C 1
ATOM 1422 O O . VAL B 1 25 ? -19.656 -19.797 -13.867 1 94.19 25 VAL B O 1
ATOM 1425 N N . LYS B 1 26 ? -21.281 -21.219 -13.812 1 90.56 26 LYS B N 1
ATOM 1426 C CA . LYS B 1 26 ? -22.25 -20.438 -13.039 1 90.56 26 LYS B CA 1
ATOM 1427 C C . LYS B 1 26 ? -21.656 -20.031 -11.688 1 90.56 26 LYS B C 1
ATOM 1429 O O . LYS B 1 26 ? -21.906 -18.922 -11.211 1 90.56 26 LYS B O 1
ATOM 1434 N N . ASP B 1 27 ? -20.734 -20.75 -11.047 1 91.31 27 ASP B N 1
ATOM 1435 C CA . ASP B 1 27 ? -20.203 -20.469 -9.727 1 91.31 27 ASP B CA 1
ATOM 1436 C C . ASP B 1 27 ? -18.75 -20 -9.812 1 91.31 27 ASP B C 1
ATOM 1438 O O . ASP B 1 27 ? -17.984 -20.141 -8.859 1 91.31 27 ASP B O 1
ATOM 1442 N N . CYS B 1 28 ? -18.531 -19.359 -10.945 1 95.38 28 CYS B N 1
ATOM 1443 C CA . CYS B 1 28 ? -17.172 -18.859 -11.117 1 95.38 28 CYS B CA 1
ATOM 1444 C C . CYS B 1 28 ? -16.859 -17.766 -10.102 1 95.38 28 CYS B C 1
ATOM 1446 O O . CYS B 1 28 ? -17.547 -16.75 -10.039 1 95.38 28 CYS B O 1
ATOM 1448 N N . VAL B 1 29 ? -15.828 -17.906 -9.383 1 95.25 29 VAL B N 1
ATOM 1449 C CA . VAL B 1 29 ? -15.469 -17.016 -8.281 1 95.25 29 VAL B CA 1
ATOM 1450 C C . VAL B 1 29 ? -15.023 -15.664 -8.836 1 95.25 29 VAL B C 1
ATOM 1452 O O . VAL B 1 29 ? -15.062 -14.656 -8.125 1 95.25 29 VAL B O 1
ATOM 1455 N N . PHE B 1 30 ? -14.648 -15.602 -10.086 1 97.31 30 PHE B N 1
ATOM 1456 C CA . PHE B 1 30 ? -14.102 -14.391 -10.688 1 97.31 30 PHE B CA 1
ATOM 1457 C C . PHE B 1 30 ? -15.195 -13.578 -11.367 1 97.31 30 PHE B C 1
ATOM 1459 O O . PHE B 1 30 ? -15.094 -12.359 -11.469 1 97.31 30 PHE B O 1
ATOM 1466 N N . ALA B 1 31 ? -16.234 -14.188 -11.797 1 96.56 31 ALA B N 1
ATOM 1467 C CA . ALA B 1 31 ? -17.234 -13.617 -12.688 1 96.56 31 ALA B CA 1
ATOM 1468 C C . ALA B 1 31 ? -17.844 -12.359 -12.086 1 96.56 31 ALA B C 1
ATOM 1470 O O . ALA B 1 31 ? -17.984 -11.344 -12.773 1 96.56 31 ALA B O 1
ATOM 1471 N N . PRO B 1 32 ? -18.188 -12.328 -10.805 1 95.69 32 PRO B N 1
ATOM 1472 C CA . PRO B 1 32 ? -18.812 -11.125 -10.242 1 95.69 32 PRO B CA 1
ATOM 1473 C C . PRO B 1 32 ? -17.859 -9.938 -10.195 1 95.69 32 PRO B C 1
ATOM 1475 O O . PRO B 1 32 ? -18.297 -8.789 -10.141 1 95.69 32 PRO B O 1
ATOM 1478 N N . TYR B 1 33 ? -16.562 -10.227 -10.25 1 97.06 33 TYR B N 1
ATOM 1479 C CA . TYR B 1 33 ? -15.625 -9.172 -9.891 1 97.06 33 TYR B CA 1
ATOM 1480 C C . TYR B 1 33 ? -14.758 -8.789 -11.086 1 97.06 33 TYR B C 1
ATOM 1482 O O . TYR B 1 33 ? -14.117 -7.738 -11.086 1 97.06 33 TYR B O 1
ATOM 1490 N N . PHE B 1 34 ? -14.75 -9.656 -12.078 1 97.69 34 PHE B N 1
ATOM 1491 C CA . PHE B 1 34 ? -13.945 -9.43 -13.266 1 97.69 34 PHE B CA 1
ATOM 1492 C C . PHE B 1 34 ? -14.773 -9.602 -14.531 1 97.69 34 PHE B C 1
ATOM 1494 O O . PHE B 1 34 ? -14.602 -10.57 -15.273 1 97.69 34 PHE B O 1
ATOM 1501 N N . PRO B 1 35 ? -15.594 -8.641 -14.773 1 95.19 35 PRO B N 1
ATOM 1502 C CA . PRO B 1 35 ? -16.469 -8.742 -15.945 1 95.19 35 PRO B CA 1
ATOM 1503 C C . PRO B 1 35 ? -15.688 -8.672 -17.266 1 95.19 35 PRO B C 1
ATOM 1505 O O . PRO B 1 35 ? -14.617 -8.078 -17.312 1 95.19 35 PRO B O 1
ATOM 1508 N N . ALA B 1 36 ? -16.266 -9.125 -18.312 1 94.31 36 ALA B N 1
ATOM 1509 C CA . ALA B 1 36 ? -15.656 -9.219 -19.625 1 94.31 36 ALA B CA 1
ATOM 1510 C C . ALA B 1 36 ? -15.359 -7.836 -20.203 1 94.31 36 ALA B C 1
ATOM 1512 O O . ALA B 1 36 ? -14.406 -7.66 -20.969 1 94.31 36 ALA B O 1
ATOM 1513 N N . LYS B 1 37 ? -16.062 -6.938 -19.781 1 94.12 37 LYS B N 1
ATOM 1514 C CA . LYS B 1 37 ? -15.938 -5.582 -20.312 1 94.12 37 LYS B CA 1
ATOM 1515 C C . LYS B 1 37 ? -14.703 -4.883 -19.75 1 94.12 37 LYS B C 1
ATOM 1517 O O . LYS B 1 37 ? -14.273 -3.854 -20.266 1 94.12 37 LYS B O 1
ATOM 1522 N N . GLU B 1 38 ? -14.156 -5.402 -18.656 1 94.94 38 GLU B N 1
ATOM 1523 C CA . GLU B 1 38 ? -12.969 -4.82 -18.031 1 94.94 38 GLU B CA 1
ATOM 1524 C C . GLU B 1 38 ? -11.82 -5.828 -17.969 1 94.94 38 GLU B C 1
ATOM 1526 O O . GLU B 1 38 ? -11.336 -6.16 -16.891 1 94.94 38 GLU B O 1
ATOM 1531 N N . PRO B 1 39 ? -11.375 -6.227 -19.109 1 95.75 39 PRO B N 1
ATOM 1532 C CA . PRO B 1 39 ? -10.383 -7.305 -19.141 1 95.75 39 PRO B CA 1
ATOM 1533 C C . PRO B 1 39 ? -9.055 -6.902 -18.516 1 95.75 39 PRO B C 1
ATOM 1535 O O . PRO B 1 39 ? -8.312 -7.766 -18.031 1 95.75 39 PRO B O 1
ATOM 1538 N N . TYR B 1 40 ? -8.727 -5.656 -18.5 1 97 40 TYR B N 1
ATOM 1539 C CA . TYR B 1 40 ? -7.453 -5.191 -17.969 1 97 40 TYR B CA 1
ATOM 1540 C C . TYR B 1 40 ? -7.355 -5.469 -16.469 1 97 40 TYR B C 1
ATOM 1542 O O . TYR B 1 40 ? -6.266 -5.734 -15.953 1 97 40 TYR B O 1
ATOM 1550 N N . LYS B 1 41 ? -8.477 -5.457 -15.758 1 97.5 41 LYS B N 1
ATOM 1551 C CA . LYS B 1 41 ? -8.484 -5.629 -14.312 1 97.5 41 LYS B CA 1
ATOM 1552 C C . LYS B 1 41 ? -7.918 -6.992 -13.914 1 97.5 41 LYS B C 1
ATOM 1554 O O . LYS B 1 41 ? -7.023 -7.078 -13.078 1 97.5 41 LYS B O 1
ATOM 1559 N N . PHE B 1 42 ? -8.453 -7.969 -14.547 1 98.06 42 PHE B N 1
ATOM 1560 C CA . PHE B 1 42 ? -7.949 -9.289 -14.195 1 98.06 42 PHE B CA 1
ATOM 1561 C C . PHE B 1 42 ? -6.531 -9.484 -14.711 1 98.06 42 PHE B C 1
ATOM 1563 O O . PHE B 1 42 ? -5.715 -10.148 -14.07 1 98.06 42 PHE B O 1
ATOM 1570 N N . ALA B 1 43 ? -6.207 -8.922 -15.852 1 98.38 43 ALA B N 1
ATOM 1571 C CA . ALA B 1 43 ? -4.883 -9.086 -16.438 1 98.38 43 ALA B CA 1
ATOM 1572 C C . ALA B 1 43 ? -3.795 -8.57 -15.508 1 98.38 43 ALA B C 1
ATOM 1574 O O . ALA B 1 43 ? -2.764 -9.219 -15.32 1 98.38 43 ALA B O 1
ATOM 1575 N N . ILE B 1 44 ? -4.055 -7.469 -14.93 1 98.25 44 ILE B N 1
ATOM 1576 C CA . ILE B 1 44 ? -3.037 -6.867 -14.078 1 98.25 44 ILE B CA 1
ATOM 1577 C C . ILE B 1 44 ? -2.924 -7.652 -12.773 1 98.25 44 ILE B C 1
ATOM 1579 O O . ILE B 1 44 ? -1.825 -7.824 -12.242 1 98.25 44 ILE B O 1
ATOM 1583 N N . VAL B 1 45 ? -4.031 -8.125 -12.281 1 98.62 45 VAL B N 1
ATOM 1584 C CA . VAL B 1 45 ? -4.047 -8.922 -11.055 1 98.62 45 VAL B CA 1
ATOM 1585 C C . VAL B 1 45 ? -3.336 -10.25 -11.289 1 98.62 45 VAL B C 1
ATOM 1587 O O . VAL B 1 45 ? -2.555 -10.703 -10.453 1 98.62 45 VAL B O 1
ATOM 1590 N N . HIS B 1 46 ? -3.588 -10.781 -12.406 1 98.25 46 HIS B N 1
ATOM 1591 C CA . HIS B 1 46 ? -2.945 -12.031 -12.781 1 98.25 46 HIS B CA 1
ATOM 1592 C C . HIS B 1 46 ? -1.436 -11.867 -12.906 1 98.25 46 HIS B C 1
ATOM 1594 O O . HIS B 1 46 ? -0.673 -12.75 -12.5 1 98.25 46 HIS B O 1
ATOM 1600 N N . LYS B 1 47 ? -1.044 -10.812 -13.508 1 97.5 47 LYS B N 1
ATOM 1601 C CA . LYS B 1 47 ? 0.372 -10.523 -13.719 1 97.5 47 LYS B CA 1
ATOM 1602 C C . LYS B 1 47 ? 1.125 -10.461 -12.391 1 97.5 47 LYS B C 1
ATOM 1604 O O . LYS B 1 47 ? 2.27 -10.914 -12.297 1 97.5 47 LYS B O 1
ATOM 1609 N N . ILE B 1 48 ? 0.482 -9.984 -11.359 1 98.56 48 ILE B N 1
ATOM 1610 C CA . ILE B 1 48 ? 1.189 -9.68 -10.117 1 98.56 48 ILE B CA 1
ATOM 1611 C C . ILE B 1 48 ? 0.954 -10.797 -9.102 1 98.56 48 ILE B C 1
ATOM 1613 O O . ILE B 1 48 ? 1.895 -11.266 -8.461 1 98.56 48 ILE B O 1
ATOM 1617 N N . PHE B 1 49 ? -0.275 -11.281 -9.031 1 98.44 49 PHE B N 1
ATOM 1618 C CA . PHE B 1 49 ? -0.623 -12.195 -7.945 1 98.44 49 PHE B CA 1
ATOM 1619 C C . PHE B 1 49 ? -0.803 -13.617 -8.469 1 98.44 49 PHE B C 1
ATOM 1621 O O . PHE B 1 49 ? -0.662 -14.586 -7.719 1 98.44 49 PHE B O 1
ATOM 1628 N N . GLY B 1 50 ? -1.163 -13.695 -9.727 1 97.81 50 GLY B N 1
ATOM 1629 C CA . GLY B 1 50 ? -1.506 -15.008 -10.258 1 97.81 50 GLY B CA 1
ATOM 1630 C C . GLY B 1 50 ? -2.943 -15.406 -9.984 1 97.81 50 GLY B C 1
ATOM 1631 O O . GLY B 1 50 ? -3.504 -15.047 -8.945 1 97.81 50 GLY B O 1
ATOM 1632 N N . ALA B 1 51 ? -3.48 -16.141 -10.875 1 97.19 51 ALA B N 1
ATOM 1633 C CA . ALA B 1 51 ? -4.887 -16.547 -10.805 1 97.19 51 ALA B CA 1
ATOM 1634 C C . ALA B 1 51 ? -5.141 -17.453 -9.609 1 97.19 51 ALA B C 1
ATOM 1636 O O . ALA B 1 51 ? -6.137 -17.297 -8.898 1 97.19 51 ALA B O 1
ATOM 1637 N N . SER B 1 52 ? -4.215 -18.375 -9.32 1 95.88 52 SER B N 1
ATOM 1638 C CA . SER B 1 52 ? -4.391 -19.328 -8.234 1 95.88 52 SER B CA 1
ATOM 1639 C C . SER B 1 52 ? -4.383 -18.625 -6.879 1 95.88 52 SER B C 1
ATOM 1641 O O . SER B 1 52 ? -5.234 -18.906 -6.031 1 95.88 52 SER B O 1
ATOM 1643 N N . ASN B 1 53 ? -3.5 -17.797 -6.746 1 97.25 53 ASN B N 1
ATOM 1644 C CA . ASN B 1 53 ? -3.393 -17.078 -5.477 1 97.25 53 ASN B CA 1
ATOM 1645 C C . ASN B 1 53 ? -4.59 -16.172 -5.242 1 97.25 53 ASN B C 1
ATOM 1647 O O . ASN B 1 53 ? -5.105 -16.078 -4.125 1 97.25 53 ASN B O 1
ATOM 1651 N N . VAL B 1 54 ? -5.031 -15.5 -6.301 1 98.06 54 VAL B N 1
ATOM 1652 C CA . VAL B 1 54 ? -6.199 -14.641 -6.188 1 98.06 54 VAL B CA 1
ATOM 1653 C C . VAL B 1 54 ? -7.426 -15.469 -5.816 1 98.06 54 VAL B C 1
ATOM 1655 O O . VAL B 1 54 ? -8.219 -15.07 -4.961 1 98.06 54 VAL B O 1
ATOM 1658 N N . ASN B 1 55 ? -7.523 -16.578 -6.449 1 97.06 55 ASN B N 1
ATOM 1659 C CA . ASN B 1 55 ? -8.625 -17.484 -6.125 1 97.06 55 ASN B CA 1
ATOM 1660 C C . ASN B 1 55 ? -8.602 -17.891 -4.652 1 97.06 55 ASN B C 1
ATOM 1662 O O . ASN B 1 55 ? -9.633 -17.859 -3.979 1 97.06 55 ASN B O 1
ATOM 1666 N N . LYS B 1 56 ? -7.457 -18.297 -4.207 1 97.31 56 LYS B N 1
ATOM 1667 C CA . LYS B 1 56 ? -7.301 -18.688 -2.807 1 97.31 56 LYS B CA 1
ATOM 1668 C C . LYS B 1 56 ? -7.664 -17.531 -1.871 1 97.31 56 LYS B C 1
ATOM 1670 O O . LYS B 1 56 ? -8.367 -17.734 -0.878 1 97.31 56 LYS B O 1
ATOM 1675 N N . MET B 1 57 ? -7.25 -16.344 -2.197 1 97.06 57 MET B N 1
ATOM 1676 C CA . MET B 1 57 ? -7.52 -15.172 -1.371 1 97.06 57 MET B CA 1
ATOM 1677 C C . MET B 1 57 ? -9.016 -14.891 -1.298 1 97.06 57 MET B C 1
ATOM 1679 O O . MET B 1 57 ? -9.539 -14.586 -0.227 1 97.06 57 MET B O 1
ATOM 1683 N N . LEU B 1 58 ? -9.664 -15.016 -2.408 1 97.5 58 LEU B N 1
ATOM 1684 C CA . LEU B 1 58 ? -11.094 -14.727 -2.453 1 97.5 58 LEU B CA 1
ATOM 1685 C C . LEU B 1 58 ? -11.891 -15.805 -1.724 1 97.5 58 LEU B C 1
ATOM 1687 O O . LEU B 1 58 ? -12.883 -15.508 -1.058 1 97.5 58 LEU B O 1
ATOM 1691 N N . GLN B 1 59 ? -11.391 -17.031 -1.771 1 95.88 59 GLN B N 1
ATOM 1692 C CA . GLN B 1 59 ? -12.094 -18.141 -1.146 1 95.88 59 GLN B CA 1
ATOM 1693 C C . GLN B 1 59 ? -12.031 -18.047 0.375 1 95.88 59 GLN B C 1
ATOM 1695 O O . GLN B 1 59 ? -12.898 -18.578 1.07 1 95.88 59 GLN B O 1
ATOM 1700 N N . MET B 1 60 ? -11.031 -17.375 0.825 1 95 60 MET B N 1
ATOM 1701 C CA . MET B 1 60 ? -10.852 -17.25 2.268 1 95 60 MET B CA 1
ATOM 1702 C C . MET B 1 60 ? -11.766 -16.156 2.836 1 95 60 MET B C 1
ATOM 1704 O O . MET B 1 60 ? -11.945 -16.062 4.051 1 95 60 MET B O 1
ATOM 1708 N N . LEU B 1 61 ? -12.461 -15.438 2.002 1 97.44 61 LEU B N 1
ATOM 1709 C CA . LEU B 1 61 ? -13.234 -14.281 2.439 1 97.44 61 LEU B CA 1
ATOM 1710 C C . LEU B 1 61 ? -14.734 -14.555 2.314 1 97.44 61 LEU B C 1
ATOM 1712 O O . LEU B 1 61 ? -15.156 -15.305 1.438 1 97.44 61 LEU B O 1
ATOM 1716 N N . SER B 1 62 ? -15.438 -13.922 3.232 1 96.38 62 SER B N 1
ATOM 1717 C CA . SER B 1 62 ? -16.891 -13.898 3.061 1 96.38 62 SER B CA 1
ATOM 1718 C C . SER B 1 62 ? -17.281 -13.133 1.806 1 96.38 62 SER B C 1
ATOM 1720 O O . SER B 1 62 ? -16.578 -12.211 1.385 1 96.38 62 SER B O 1
ATOM 1722 N N . GLU B 1 63 ? -18.375 -13.539 1.205 1 94.62 63 GLU B N 1
ATOM 1723 C CA . GLU B 1 63 ? -18.828 -12.961 -0.055 1 94.62 63 GLU B CA 1
ATOM 1724 C C . GLU B 1 63 ? -18.969 -11.445 0.054 1 94.62 63 GLU B C 1
ATOM 1726 O O . GLU B 1 63 ? -18.719 -10.719 -0.91 1 94.62 63 GLU B O 1
ATOM 1731 N N . ASN B 1 64 ? -19.375 -10.977 1.219 1 96.5 64 ASN B N 1
ATOM 1732 C CA . ASN B 1 64 ? -19.625 -9.547 1.388 1 96.5 64 ASN B CA 1
ATOM 1733 C C . ASN B 1 64 ? -18.328 -8.742 1.422 1 96.5 64 ASN B C 1
ATOM 1735 O O . ASN B 1 64 ? -18.359 -7.516 1.292 1 96.5 64 ASN B O 1
ATOM 1739 N N . HIS B 1 65 ? -17.219 -9.469 1.559 1 98.12 65 HIS B N 1
ATOM 1740 C CA . HIS B 1 65 ? -15.938 -8.773 1.65 1 98.12 65 HIS B CA 1
ATOM 1741 C C . HIS B 1 65 ? -15.148 -8.891 0.347 1 98.12 65 HIS B C 1
ATOM 1743 O O . HIS B 1 65 ? -14.148 -8.203 0.16 1 98.12 65 HIS B O 1
ATOM 1749 N N . ARG B 1 66 ? -15.602 -9.641 -0.588 1 98.06 66 ARG B N 1
ATOM 1750 C CA . ARG B 1 66 ? -14.812 -9.984 -1.768 1 98.06 66 ARG B CA 1
ATOM 1751 C C . ARG B 1 66 ? -14.711 -8.805 -2.721 1 98.06 66 ARG B C 1
ATOM 1753 O O . ARG B 1 66 ? -13.664 -8.586 -3.342 1 98.06 66 ARG B O 1
ATOM 1760 N N . SER B 1 67 ? -15.781 -8.055 -2.791 1 97.75 67 SER B N 1
ATOM 1761 C CA . SER B 1 67 ? -15.742 -6.898 -3.678 1 97.75 67 SER B CA 1
ATOM 1762 C C . SER B 1 67 ? -14.664 -5.906 -3.242 1 97.75 67 SER B C 1
ATOM 1764 O O . SER B 1 67 ? -13.883 -5.43 -4.066 1 97.75 67 SER B O 1
ATOM 1766 N N . ASP B 1 68 ? -14.648 -5.648 -1.972 1 98.38 68 ASP B N 1
ATOM 1767 C CA . ASP B 1 68 ? -13.641 -4.742 -1.433 1 98.38 68 ASP B CA 1
ATOM 1768 C C . ASP B 1 68 ? -12.234 -5.309 -1.617 1 98.38 68 ASP B C 1
ATOM 1770 O O . ASP B 1 68 ? -11.305 -4.574 -1.949 1 98.38 68 ASP B O 1
ATOM 1774 N N . ALA B 1 69 ? -12.094 -6.496 -1.384 1 98.75 69 ALA B N 1
ATOM 1775 C CA . ALA B 1 69 ? -10.789 -7.141 -1.523 1 98.75 69 ALA B CA 1
ATOM 1776 C C . ALA B 1 69 ? -10.297 -7.074 -2.967 1 98.75 69 ALA B C 1
ATOM 1778 O O . ALA B 1 69 ? -9.125 -6.773 -3.217 1 98.75 69 ALA B O 1
ATOM 1779 N N . VAL B 1 70 ? -11.18 -7.328 -3.926 1 98.69 70 VAL B N 1
ATOM 1780 C CA . VAL B 1 70 ? -10.812 -7.285 -5.336 1 98.69 70 VAL B CA 1
ATOM 1781 C C . VAL B 1 70 ? -10.367 -5.871 -5.711 1 98.69 70 VAL B C 1
ATOM 1783 O O . VAL B 1 70 ? -9.367 -5.691 -6.406 1 98.69 70 VAL B O 1
ATOM 1786 N N . ASN B 1 71 ? -11.07 -4.926 -5.207 1 98.62 71 ASN B N 1
ATOM 1787 C CA . ASN B 1 71 ? -10.703 -3.541 -5.484 1 98.62 71 ASN B CA 1
ATOM 1788 C C . ASN B 1 71 ? -9.32 -3.207 -4.93 1 98.62 71 ASN B C 1
ATOM 1790 O O . ASN B 1 71 ? -8.523 -2.535 -5.59 1 98.62 71 ASN B O 1
ATOM 1794 N N . SER B 1 72 ? -9.07 -3.648 -3.75 1 98.88 72 SER B N 1
ATOM 1795 C CA . SER B 1 72 ? -7.77 -3.398 -3.141 1 98.88 72 SER B CA 1
ATOM 1796 C C . SER B 1 72 ? -6.664 -4.156 -3.869 1 98.88 72 SER B C 1
ATOM 1798 O O . SER B 1 72 ? -5.57 -3.623 -4.078 1 98.88 72 SER B O 1
ATOM 1800 N N . ILE B 1 73 ? -6.98 -5.344 -4.297 1 98.81 73 ILE B N 1
ATOM 1801 C CA . ILE B 1 73 ? -6.012 -6.164 -5.016 1 98.81 73 ILE B CA 1
ATOM 1802 C C . ILE B 1 73 ? -5.676 -5.516 -6.352 1 98.81 73 ILE B C 1
ATOM 1804 O O . ILE B 1 73 ? -4.504 -5.445 -6.738 1 98.81 73 ILE B O 1
ATOM 1808 N N . VAL B 1 74 ? -6.684 -5.043 -6.996 1 98.81 74 VAL B N 1
ATOM 1809 C CA . VAL B 1 74 ? -6.48 -4.371 -8.273 1 98.81 74 VAL B CA 1
ATOM 1810 C C . VAL B 1 74 ? -5.629 -3.123 -8.078 1 98.81 74 VAL B C 1
ATOM 1812 O O . VAL B 1 74 ? -4.707 -2.859 -8.852 1 98.81 74 VAL B O 1
ATOM 1815 N N . TYR B 1 75 ? -5.891 -2.365 -7.023 1 98.94 75 TYR B N 1
ATOM 1816 C CA . TYR B 1 75 ? -5.109 -1.176 -6.707 1 98.94 75 TYR B CA 1
ATOM 1817 C C . TYR B 1 75 ? -3.645 -1.528 -6.484 1 98.94 75 TYR B C 1
ATOM 1819 O O . TYR B 1 75 ? -2.752 -0.875 -7.027 1 98.94 75 TYR B O 1
ATOM 1827 N N . GLU B 1 76 ? -3.424 -2.518 -5.719 1 98.88 76 GLU B N 1
ATOM 1828 C CA . GLU B 1 76 ? -2.07 -2.945 -5.387 1 98.88 76 GLU B CA 1
ATOM 1829 C C . GLU B 1 76 ? -1.337 -3.469 -6.617 1 98.88 76 GLU B C 1
ATOM 1831 O O . GLU B 1 76 ? -0.151 -3.188 -6.809 1 98.88 76 GLU B O 1
ATOM 1836 N N . ALA B 1 77 ? -2.057 -4.191 -7.391 1 98.88 77 ALA B N 1
ATOM 1837 C CA . ALA B 1 77 ? -1.449 -4.695 -8.625 1 98.88 77 ALA B CA 1
ATOM 1838 C C . ALA B 1 77 ? -1.04 -3.545 -9.539 1 98.88 77 ALA B C 1
ATOM 1840 O O . ALA B 1 77 ? 0.064 -3.545 -10.086 1 98.88 77 ALA B O 1
ATOM 1841 N N . ASN B 1 78 ? -1.917 -2.654 -9.664 1 98.69 78 ASN B N 1
ATOM 1842 C CA . ASN B 1 78 ? -1.628 -1.485 -10.492 1 98.69 78 ASN B CA 1
ATOM 1843 C C . ASN B 1 78 ? -0.417 -0.716 -9.969 1 98.69 78 ASN B C 1
ATOM 1845 O O . ASN B 1 78 ? 0.411 -0.249 -10.75 1 98.69 78 ASN B O 1
ATOM 1849 N N . ALA B 1 79 ? -0.332 -0.551 -8.695 1 98.81 79 ALA B N 1
ATOM 1850 C CA . ALA B 1 79 ? 0.792 0.156 -8.086 1 98.81 79 ALA B CA 1
ATOM 1851 C C . ALA B 1 79 ? 2.113 -0.539 -8.406 1 98.81 79 ALA B C 1
ATOM 1853 O O . ALA B 1 79 ? 3.119 0.121 -8.672 1 98.81 79 ALA B O 1
ATOM 1854 N N . ARG B 1 80 ? 2.084 -1.833 -8.375 1 98.31 80 ARG B N 1
ATOM 1855 C CA . ARG B 1 80 ? 3.301 -2.6 -8.625 1 98.31 80 ARG B CA 1
ATOM 1856 C C . ARG B 1 80 ? 3.695 -2.537 -10.094 1 98.31 80 ARG B C 1
ATOM 1858 O O . ARG B 1 80 ? 4.883 -2.541 -10.422 1 98.31 80 ARG B O 1
ATOM 1865 N N . VAL B 1 81 ? 2.711 -2.51 -10.961 1 98.25 81 VAL B N 1
ATOM 1866 C CA . VAL B 1 81 ? 2.998 -2.377 -12.383 1 98.25 81 VAL B CA 1
ATOM 1867 C C . VAL B 1 81 ? 3.604 -1.004 -12.664 1 98.25 81 VAL B C 1
ATOM 1869 O O . VAL B 1 81 ? 4.535 -0.88 -13.461 1 98.25 81 VAL B O 1
ATOM 1872 N N . GLN B 1 82 ? 3.143 -0.015 -12.039 1 98.12 82 GLN B N 1
ATOM 1873 C CA . GLN B 1 82 ? 3.598 1.355 -12.25 1 98.12 82 GLN B CA 1
ATOM 1874 C C . GLN B 1 82 ? 4.965 1.584 -11.617 1 98.12 82 GLN B C 1
ATOM 1876 O O . GLN B 1 82 ? 5.789 2.328 -12.148 1 98.12 82 GLN B O 1
ATOM 1881 N N . ASP B 1 83 ? 5.145 0.997 -10.5 1 98.56 83 ASP B N 1
ATOM 1882 C CA . ASP B 1 83 ? 6.402 1.067 -9.758 1 98.56 83 ASP B CA 1
ATOM 1883 C C . ASP B 1 83 ? 6.875 -0.325 -9.352 1 98.56 83 ASP B C 1
ATOM 1885 O O . ASP B 1 83 ? 6.629 -0.765 -8.227 1 98.56 83 ASP B O 1
ATOM 1889 N N . PRO B 1 84 ? 7.625 -0.931 -10.125 1 98.38 84 PRO B N 1
ATOM 1890 C CA . PRO B 1 84 ? 8.008 -2.324 -9.891 1 98.38 84 PRO B CA 1
ATOM 1891 C C . PRO B 1 84 ? 8.914 -2.49 -8.664 1 98.38 84 PRO B C 1
ATOM 1893 O O . PRO B 1 84 ? 9.055 -3.6 -8.148 1 98.38 84 PRO B O 1
ATOM 1896 N N . VAL B 1 85 ? 9.516 -1.443 -8.266 1 98.81 85 VAL B N 1
ATOM 1897 C CA . VAL B 1 85 ? 10.453 -1.543 -7.148 1 98.81 85 VAL B CA 1
ATOM 1898 C C . VAL B 1 85 ? 9.703 -1.379 -5.828 1 98.81 85 VAL B C 1
ATOM 1900 O O . VAL B 1 85 ? 9.82 -2.215 -4.93 1 98.81 85 VAL B O 1
ATOM 1903 N N . TYR B 1 86 ? 8.859 -0.403 -5.707 1 98.75 86 TYR B N 1
ATOM 1904 C CA . TYR B 1 86 ? 8.336 -0.076 -4.387 1 98.75 86 TYR B CA 1
ATOM 1905 C C . TYR B 1 86 ? 6.844 -0.381 -4.297 1 98.75 86 TYR B C 1
ATOM 1907 O O . TYR B 1 86 ? 6.301 -0.527 -3.199 1 98.75 86 TYR B O 1
ATOM 1915 N N . GLY B 1 87 ? 6.09 -0.423 -5.379 1 98.62 87 GLY B N 1
ATOM 1916 C CA . GLY B 1 87 ? 4.66 -0.667 -5.32 1 98.62 87 GLY B CA 1
ATOM 1917 C C . GLY B 1 87 ? 3.922 0.311 -4.426 1 98.62 87 GLY B C 1
ATOM 1918 O O . GLY B 1 87 ? 4.148 1.521 -4.496 1 98.62 87 GLY B O 1
ATOM 1919 N N . CYS B 1 88 ? 3.053 -0.238 -3.623 1 98.81 88 CYS B N 1
ATOM 1920 C CA . CYS B 1 88 ? 2.254 0.583 -2.721 1 98.81 88 CYS B CA 1
ATOM 1921 C C . CYS B 1 88 ? 3.123 1.197 -1.628 1 98.81 88 CYS B C 1
ATOM 1923 O O . CYS B 1 88 ? 2.736 2.189 -1.007 1 98.81 88 CYS B O 1
ATOM 1925 N N . VAL B 1 89 ? 4.215 0.607 -1.366 1 98.88 89 VAL B N 1
ATOM 1926 C CA . VAL B 1 89 ? 5.109 1.104 -0.327 1 98.88 89 VAL B CA 1
ATOM 1927 C C . VAL B 1 89 ? 5.629 2.488 -0.71 1 98.88 89 VAL B C 1
ATOM 1929 O O . VAL B 1 89 ? 5.848 3.34 0.156 1 98.88 89 VAL B O 1
ATOM 1932 N N . GLY B 1 90 ? 5.793 2.652 -2.053 1 98.75 90 GLY B N 1
ATOM 1933 C CA . GLY B 1 90 ? 6.148 3.986 -2.51 1 98.75 90 GLY B CA 1
ATOM 1934 C C . GLY B 1 90 ? 5.133 5.039 -2.123 1 98.75 90 GLY B C 1
ATOM 1935 O O . GLY B 1 90 ? 5.496 6.117 -1.648 1 98.75 90 GLY B O 1
ATOM 1936 N N . THR B 1 91 ? 3.914 4.773 -2.291 1 98.81 91 THR B N 1
ATOM 1937 C CA . THR B 1 91 ? 2.822 5.668 -1.918 1 98.81 91 THR B CA 1
ATOM 1938 C C . THR B 1 91 ? 2.785 5.871 -0.407 1 98.81 91 THR B C 1
ATOM 1940 O O . THR B 1 91 ? 2.637 7 0.068 1 98.81 91 THR B O 1
ATOM 1943 N N . ILE B 1 92 ? 2.898 4.805 0.279 1 98.94 92 ILE B N 1
ATOM 1944 C CA . ILE B 1 92 ? 2.869 4.855 1.737 1 98.94 92 ILE B CA 1
ATOM 1945 C C . ILE B 1 92 ? 4.004 5.738 2.248 1 98.94 92 ILE B C 1
ATOM 1947 O O . ILE B 1 92 ? 3.795 6.598 3.105 1 98.94 92 ILE B O 1
ATOM 1951 N N . SER B 1 93 ? 5.137 5.512 1.695 1 98.88 93 SER B N 1
ATOM 1952 C CA . SER B 1 93 ? 6.289 6.324 2.076 1 98.88 93 SER B CA 1
ATOM 1953 C C . SER B 1 93 ? 6.047 7.801 1.781 1 98.88 93 SER B C 1
ATOM 1955 O O . SER B 1 93 ? 6.391 8.664 2.59 1 98.88 93 SER B O 1
ATOM 1957 N N . SER B 1 94 ? 5.582 8.109 0.665 1 98.81 94 SER B N 1
ATOM 1958 C CA . SER B 1 94 ? 5.285 9.492 0.294 1 98.81 94 SER B CA 1
ATOM 1959 C C . SER B 1 94 ? 4.262 10.109 1.238 1 98.81 94 SER B C 1
ATOM 1961 O O . SER B 1 94 ? 4.41 11.258 1.658 1 98.81 94 SER B O 1
ATOM 1963 N N . LEU B 1 95 ? 3.271 9.383 1.554 1 98.81 95 LEU B N 1
ATOM 1964 C CA . LEU B 1 95 ? 2.24 9.859 2.467 1 98.81 95 LEU B CA 1
ATOM 1965 C C . LEU B 1 95 ? 2.82 10.117 3.854 1 98.81 95 LEU B C 1
ATOM 1967 O O . LEU B 1 95 ? 2.48 11.117 4.5 1 98.81 95 LEU B O 1
ATOM 1971 N N . HIS B 1 96 ? 3.629 9.258 4.266 1 98.81 96 HIS B N 1
ATOM 1972 C CA . HIS B 1 96 ? 4.289 9.453 5.551 1 98.81 96 HIS B CA 1
ATOM 1973 C C . HIS B 1 96 ? 5.109 10.742 5.555 1 98.81 96 HIS B C 1
ATOM 1975 O O . HIS B 1 96 ? 5.113 11.477 6.543 1 98.81 96 HIS B O 1
ATOM 1981 N N . ARG B 1 97 ? 5.797 10.992 4.5 1 98.81 97 ARG B N 1
ATOM 1982 C CA . ARG B 1 97 ? 6.57 12.227 4.414 1 98.81 97 ARG B CA 1
ATOM 1983 C C . ARG B 1 97 ? 5.664 13.445 4.469 1 98.81 97 ARG B C 1
ATOM 1985 O O . ARG B 1 97 ? 5.98 14.438 5.137 1 98.81 97 ARG B O 1
ATOM 1992 N N . GLN B 1 98 ? 4.625 13.367 3.803 1 98.75 98 GLN B N 1
ATOM 1993 C CA . GLN B 1 98 ? 3.658 14.461 3.826 1 98.75 98 GLN B CA 1
ATOM 1994 C C . GLN B 1 98 ? 3.113 14.68 5.234 1 98.75 98 GLN B C 1
ATOM 1996 O O . GLN B 1 98 ? 2.977 15.82 5.68 1 98.75 98 GLN B O 1
ATOM 2001 N N . LEU B 1 99 ? 2.797 13.656 5.91 1 98.88 99 LEU B N 1
ATOM 2002 C CA . LEU B 1 99 ? 2.293 13.75 7.277 1 98.88 99 LEU B CA 1
ATOM 2003 C C . LEU B 1 99 ? 3.307 14.445 8.18 1 98.88 99 LEU B C 1
ATOM 2005 O O . LEU B 1 99 ? 2.947 15.328 8.961 1 98.88 99 LEU B O 1
ATOM 2009 N N . GLU B 1 100 ? 4.492 14.023 8.023 1 98.81 100 GLU B N 1
ATOM 2010 C CA . GLU B 1 100 ? 5.547 14.609 8.844 1 98.81 100 GLU B CA 1
ATOM 2011 C C . GLU B 1 100 ? 5.676 16.109 8.586 1 98.81 100 GLU B C 1
ATOM 2013 O O . GLU B 1 100 ? 5.832 16.891 9.516 1 98.81 100 GLU B O 1
ATOM 2018 N N . THR B 1 101 ? 5.637 16.5 7.375 1 98.75 101 THR B N 1
ATOM 2019 C CA . THR B 1 101 ? 5.73 17.906 7 1 98.75 101 THR B CA 1
ATOM 2020 C C . THR B 1 101 ? 4.57 18.703 7.59 1 98.75 101 THR B C 1
ATOM 2022 O O . THR B 1 101 ? 4.773 19.766 8.172 1 98.75 101 THR B O 1
ATOM 2025 N N . LEU B 1 102 ? 3.402 18.094 7.434 1 98.88 102 LEU B N 1
ATOM 2026 C CA . LEU B 1 102 ? 2.211 18.781 7.93 1 98.88 102 LEU B CA 1
ATOM 2027 C C . LEU B 1 102 ? 2.242 18.891 9.453 1 98.88 102 LEU B C 1
ATOM 2029 O O . LEU B 1 102 ? 1.848 19.906 10.016 1 98.88 102 LEU B O 1
ATOM 2033 N N . GLN B 1 103 ? 2.678 17.875 10.047 1 98.69 103 GLN B N 1
ATOM 2034 C CA . GLN B 1 103 ? 2.795 17.906 11.5 1 98.69 103 GLN B CA 1
ATOM 2035 C C . GLN B 1 103 ? 3.768 18.984 11.961 1 98.69 103 GLN B C 1
ATOM 2037 O O . GLN B 1 103 ? 3.52 19.672 12.953 1 98.69 103 GLN B O 1
ATOM 2042 N N . THR B 1 104 ? 4.805 19.109 11.289 1 98.81 104 THR B N 1
ATOM 2043 C CA . THR B 1 104 ? 5.781 20.141 11.617 1 98.81 104 THR B CA 1
ATOM 2044 C C . THR B 1 104 ? 5.184 21.531 11.422 1 98.81 104 THR B C 1
ATOM 2046 O O . THR B 1 104 ? 5.355 22.406 12.273 1 98.81 104 THR B O 1
ATOM 2049 N N . GLN B 1 105 ? 4.574 21.688 10.352 1 98.5 105 GLN B N 1
ATOM 2050 C CA . GLN B 1 105 ? 3.939 22.969 10.07 1 98.5 105 GLN B CA 1
ATOM 2051 C C . GLN B 1 105 ? 2.889 23.312 11.117 1 98.5 105 GLN B C 1
ATOM 2053 O O . GLN B 1 105 ? 2.793 24.453 11.57 1 98.5 105 GLN B O 1
ATOM 2058 N N . LEU B 1 106 ? 2.119 22.359 11.469 1 98.75 106 LEU B N 1
ATOM 2059 C CA . LEU B 1 106 ? 1.104 22.562 12.492 1 98.75 106 LEU B CA 1
ATOM 2060 C C . LEU B 1 106 ? 1.746 22.922 13.836 1 98.75 106 LEU B C 1
ATOM 2062 O O . LEU B 1 106 ? 1.264 23.812 14.547 1 98.75 106 LEU B O 1
ATOM 2066 N N . ALA B 1 107 ? 2.738 22.188 14.141 1 98.69 107 ALA B N 1
ATOM 2067 C CA . ALA B 1 107 ? 3.449 22.484 15.383 1 98.69 107 ALA B CA 1
ATOM 2068 C C . ALA B 1 107 ? 3.955 23.922 15.406 1 98.69 107 ALA B C 1
ATOM 2070 O O . ALA B 1 107 ? 3.859 24.609 16.422 1 98.69 107 ALA B O 1
ATOM 2071 N N . PHE B 1 108 ? 4.508 24.375 14.336 1 98.31 108 PHE B N 1
ATOM 2072 C CA . PHE B 1 108 ? 4.996 25.75 14.227 1 98.31 108 PHE B CA 1
ATOM 2073 C C . PHE B 1 108 ? 3.848 26.734 14.359 1 98.31 108 PHE B C 1
ATOM 2075 O O . PHE B 1 108 ? 3.977 27.75 15.047 1 98.31 108 PHE B O 1
ATOM 2082 N N . ALA B 1 109 ? 2.803 26.469 13.68 1 98.44 109 ALA B N 1
ATOM 2083 C CA . ALA B 1 109 ? 1.645 27.359 13.742 1 98.44 109 ALA B CA 1
ATOM 2084 C C . ALA B 1 109 ? 1.091 27.438 15.164 1 98.44 109 ALA B C 1
ATOM 2086 O O . ALA B 1 109 ? 0.75 28.516 15.648 1 98.44 109 ALA B O 1
ATOM 2087 N N . GLN B 1 110 ? 1.025 26.375 15.82 1 97.94 110 GLN B N 1
ATOM 2088 C CA . GLN B 1 110 ? 0.529 26.312 17.188 1 97.94 110 GLN B CA 1
ATOM 2089 C C . GLN B 1 110 ? 1.464 27.062 18.141 1 97.94 110 GLN B C 1
ATOM 2091 O O . GLN B 1 110 ? 1.007 27.766 19.047 1 97.94 110 GLN B O 1
ATOM 2096 N N . ALA B 1 111 ? 2.701 26.875 17.938 1 98.19 111 ALA B N 1
ATOM 2097 C CA . ALA B 1 111 ? 3.68 27.594 18.75 1 98.19 111 ALA B CA 1
ATOM 2098 C C . ALA B 1 111 ? 3.553 29.094 18.562 1 98.19 111 ALA B C 1
ATOM 2100 O O . ALA B 1 111 ? 3.648 29.859 19.531 1 98.19 111 ALA B O 1
ATOM 2101 N N . GLU B 1 112 ? 3.393 29.5 17.375 1 97.25 112 GLU B N 1
ATOM 2102 C CA . GLU B 1 112 ? 3.217 30.922 17.078 1 97.25 112 GLU B CA 1
ATOM 2103 C C . GLU B 1 112 ? 1.97 31.484 17.766 1 97.25 112 GLU B C 1
ATOM 2105 O O . GLU B 1 112 ? 1.998 32.594 18.312 1 97.25 112 GLU B O 1
ATOM 2110 N N . LEU B 1 113 ? 0.879 30.766 17.703 1 96.19 113 LEU B N 1
ATOM 2111 C CA . LEU B 1 113 ? -0.368 31.172 18.344 1 96.19 113 LEU B CA 1
ATOM 2112 C C . LEU B 1 113 ? -0.176 31.328 19.844 1 96.19 113 LEU B C 1
ATOM 2114 O O . LEU B 1 113 ? -0.641 32.312 20.438 1 96.19 113 LEU B O 1
ATOM 2118 N N . VAL B 1 114 ? 0.463 30.406 20.453 1 95.25 114 VAL B N 1
ATOM 2119 C CA . VAL B 1 114 ? 0.729 30.469 21.891 1 95.25 114 VAL B CA 1
ATOM 2120 C C . VAL B 1 114 ? 1.579 31.688 22.203 1 95.25 114 VAL B C 1
ATOM 2122 O O . VAL B 1 114 ? 1.317 32.406 23.188 1 95.25 114 VAL B O 1
ATOM 2125 N N . HIS B 1 115 ? 2.578 31.938 21.375 1 94.31 115 HIS B N 1
ATOM 2126 C CA . HIS B 1 115 ? 3.457 33.094 21.562 1 94.31 115 HIS B CA 1
ATOM 2127 C C . HIS B 1 115 ? 2.676 34.375 21.5 1 94.31 115 HIS B C 1
ATOM 2129 O O . HIS B 1 115 ? 2.828 35.25 22.359 1 94.31 115 HIS B O 1
ATOM 2135 N N . ILE B 1 116 ? 1.78 34.562 20.562 1 90.56 116 ILE B N 1
ATOM 2136 C CA . ILE B 1 116 ? 1.009 35.781 20.359 1 90.56 116 ILE B CA 1
ATOM 2137 C C . ILE B 1 116 ? 0.05 35.969 21.531 1 90.56 116 ILE B C 1
ATOM 2139 O O . ILE B 1 116 ? -0.095 37.094 22.031 1 90.56 116 ILE B O 1
ATOM 2143 N N . ARG B 1 117 ? -0.504 34.875 21.969 1 87.25 117 ARG B N 1
ATOM 2144 C CA . ARG B 1 117 ? -1.454 34.969 23.078 1 87.25 117 ARG B CA 1
ATOM 2145 C C . ARG B 1 117 ? -0.751 35.312 24.375 1 87.25 117 ARG B C 1
ATOM 2147 O O . ARG B 1 117 ? -1.298 36.062 25.203 1 87.25 117 ARG B O 1
ATOM 2154 N N . THR B 1 118 ? 0.422 34.844 24.547 1 89.88 118 THR B N 1
ATOM 2155 C CA . THR B 1 118 ? 1.205 35.125 25.75 1 89.88 118 THR B CA 1
ATOM 2156 C C . THR B 1 118 ? 1.626 36.594 25.766 1 89.88 118 THR B C 1
ATOM 2158 O O . THR B 1 118 ? 1.567 37.25 26.797 1 89.88 118 THR B O 1
ATOM 2161 N N . LEU B 1 119 ? 1.966 37.25 24.703 1 84.75 119 LEU B N 1
ATOM 2162 C CA . LEU B 1 119 ? 2.357 38.656 24.594 1 84.75 119 LEU B CA 1
ATOM 2163 C C . LEU B 1 119 ? 1.166 39.562 24.828 1 84.75 119 LEU B C 1
ATOM 2165 O O . LEU B 1 119 ? 1.311 40.625 25.453 1 84.75 119 LEU B O 1
ATOM 2169 N N . ARG B 1 120 ? -0.044 39.312 24.453 1 79.25 120 ARG B N 1
ATOM 2170 C CA . ARG B 1 120 ? -1.252 40.125 24.641 1 79.25 120 ARG B CA 1
ATOM 2171 C C . ARG B 1 120 ? -1.649 40.156 26.125 1 79.25 120 ARG B C 1
ATOM 2173 O O . ARG B 1 120 ? -2.137 41.156 26.609 1 79.25 120 ARG B O 1
ATOM 2180 N N . CYS B 1 121 ? -1.425 39.156 26.891 1 76.69 121 CYS B N 1
ATOM 2181 C CA . CYS B 1 121 ? -1.751 39.062 28.312 1 76.69 121 CYS B CA 1
ATOM 2182 C C . CYS B 1 121 ? -0.771 39.875 29.141 1 76.69 121 CYS B C 1
ATOM 2184 O O . CYS B 1 121 ? -1.147 40.469 30.172 1 76.69 121 CYS B O 1
ATOM 2186 N N . ILE B 1 122 ? 0.38 40.125 28.781 1 75.31 122 ILE B N 1
ATOM 2187 C CA . ILE B 1 122 ? 1.387 40.906 29.484 1 75.31 122 ILE B CA 1
ATOM 2188 C C . ILE B 1 122 ? 1.094 42.406 29.297 1 75.31 122 ILE B C 1
ATOM 2190 O O . ILE B 1 122 ? 1.208 43.188 30.234 1 75.31 122 ILE B O 1
ATOM 2194 N N . ASP B 1 123 ? 0.515 43 28.281 1 67 123 ASP B N 1
ATOM 2195 C CA . ASP B 1 123 ? 0.246 44.406 28.016 1 67 123 ASP B CA 1
ATOM 2196 C C . ASP B 1 123 ? -1.05 44.875 28.672 1 67 123 ASP B C 1
ATOM 2198 O O . ASP B 1 123 ? -1.184 46.031 29.062 1 67 123 ASP B O 1
ATOM 2202 N N . THR B 1 124 ? -2.064 44.188 28.875 1 59.97 124 THR B N 1
ATOM 2203 C CA . THR B 1 124 ? -3.328 44.594 29.469 1 59.97 124 THR B CA 1
ATOM 2204 C C . THR B 1 124 ? -3.26 44.5 31 1 59.97 124 THR B C 1
ATOM 2206 O O . THR B 1 124 ? -4.266 44.688 31.688 1 59.97 124 THR B O 1
ATOM 2209 N N . LYS B 1 125 ? -2.23 44.156 31.672 1 61.12 125 LYS B N 1
ATOM 2210 C CA . LYS B 1 125 ? -2.139 44.25 33.125 1 61.12 125 LYS B CA 1
ATOM 2211 C C . LYS B 1 125 ? -2.094 45.719 33.562 1 61.12 125 LYS B C 1
ATOM 2213 O O . LYS B 1 125 ? -1.325 46.5 33.031 1 61.12 125 LYS B O 1
ATOM 2218 N N . PRO B 1 126 ? -3.195 46.344 34.219 1 59.06 126 PRO B N 1
ATOM 2219 C CA . PRO B 1 126 ? -3.184 47.688 34.75 1 59.06 126 PRO B CA 1
ATOM 2220 C C . PRO B 1 126 ? -1.843 48.062 35.375 1 59.06 126 PRO B C 1
ATOM 2222 O O . PRO B 1 126 ? -1.132 47.219 35.906 1 59.06 126 PRO B O 1
ATOM 2225 N N . ALA B 1 127 ? -1.296 49.25 34.938 1 55.91 127 ALA B N 1
ATOM 2226 C CA . ALA B 1 127 ? -0.176 49.812 35.656 1 55.91 127 ALA B CA 1
ATOM 2227 C C . ALA B 1 127 ? -0.357 49.656 37.188 1 55.91 127 ALA B C 1
ATOM 2229 O O . ALA B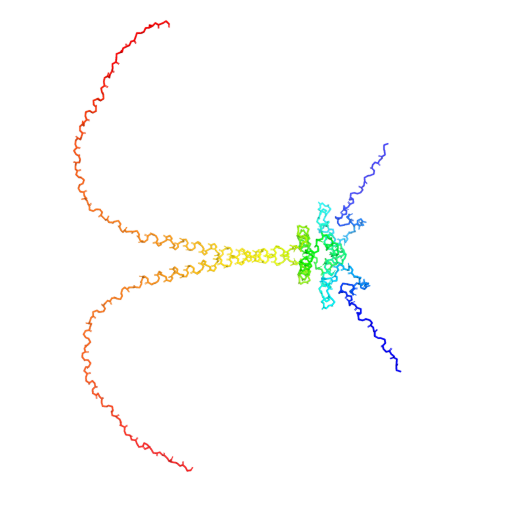 1 127 ? -1.478 49.719 37.688 1 55.91 127 ALA B O 1
ATOM 2230 N N . PRO B 1 128 ? 0.501 49 37.812 1 53.31 128 PRO B N 1
ATOM 2231 C CA . PRO B 1 128 ? 0.315 49.094 39.25 1 53.31 128 PRO B CA 1
ATOM 2232 C C . PRO B 1 128 ? -0.166 50.469 39.688 1 53.31 128 PRO B C 1
ATOM 2234 O O . PRO B 1 128 ? 0.426 51.5 39.312 1 53.31 128 PRO B O 1
ATOM 2237 N N . HIS B 1 129 ? -1.371 50.781 39.781 1 44.91 129 HIS B N 1
ATOM 2238 C CA . HIS B 1 129 ? -1.724 51.969 40.562 1 44.91 129 HIS B CA 1
ATOM 2239 C C . HIS B 1 129 ? -0.746 52.188 41.719 1 44.91 129 HIS B C 1
ATOM 2241 O O . HIS B 1 129 ? -0.454 51.25 42.469 1 44.91 129 HIS B O 1
ATOM 2247 N N . THR B 1 130 ? 0.218 53.094 41.594 1 44.06 130 THR B N 1
ATOM 2248 C CA . THR B 1 130 ? 0.956 53.625 42.719 1 44.06 130 THR B CA 1
ATOM 2249 C C . THR B 1 130 ? 0.048 53.75 43.969 1 44.06 130 THR B C 1
ATOM 2251 O O . THR B 1 130 ? -0.916 54.5 43.938 1 44.06 130 THR B O 1
ATOM 2254 N N . ALA B 1 131 ? -0.185 52.719 44.719 1 43.94 131 ALA B N 1
ATOM 2255 C CA . ALA B 1 131 ? -0.753 52.844 46.062 1 43.94 131 ALA B CA 1
ATOM 2256 C C . ALA B 1 131 ? -0.323 54.156 46.719 1 43.94 131 ALA B C 1
ATOM 2258 O O . ALA B 1 131 ? 0.866 54.469 46.75 1 43.94 131 ALA B O 1
ATOM 2259 N N . SER B 1 132 ? -1.134 55.156 46.656 1 40.25 132 SER B N 1
ATOM 2260 C CA . SER B 1 132 ? -1.018 56.219 47.688 1 40.25 132 SER B CA 1
ATOM 2261 C C . SER B 1 132 ? -0.597 55.625 49.031 1 40.25 132 SER B C 1
ATOM 2263 O O . SER B 1 132 ? -1.034 54.531 49.406 1 40.25 132 SER B O 1
ATOM 2265 N N . ALA B 1 133 ? 0.567 56.031 49.562 1 38.5 133 ALA B N 1
ATOM 2266 C CA . ALA B 1 133 ? 1.155 55.938 50.906 1 38.5 133 ALA B CA 1
ATOM 2267 C C . ALA B 1 133 ? 0.078 55.969 52 1 38.5 133 ALA B C 1
ATOM 2269 O O . ALA B 1 133 ? -0.414 57.031 52.344 1 38.5 133 ALA B O 1
ATOM 2270 N N . ALA B 1 134 ? -0.934 55.188 51.844 1 36.88 134 ALA B N 1
ATOM 2271 C CA . ALA B 1 134 ? -1.719 55.219 53.094 1 36.88 134 ALA B CA 1
ATOM 2272 C C . ALA B 1 134 ? -0.836 54.938 54.312 1 36.88 134 ALA B C 1
ATOM 2274 O O . ALA B 1 134 ? -0.036 54 54.312 1 36.88 134 ALA B O 1
ATOM 2275 N N . THR B 1 135 ? -0.603 56.062 55.031 1 35.12 135 THR B N 1
ATOM 2276 C CA . THR B 1 135 ? -0.056 56.219 56.375 1 35.12 135 THR B CA 1
ATOM 2277 C C . THR B 1 135 ? -0.529 55.094 57.281 1 35.12 135 THR B C 1
ATOM 2279 O O . THR B 1 135 ? -1.732 54.906 57.469 1 35.12 135 THR B O 1
ATOM 2282 N N . TYR B 1 136 ? 0.128 53.969 57.156 1 35.62 136 TYR B N 1
ATOM 2283 C CA . TYR B 1 136 ? -0.02 52.875 58.125 1 35.62 136 TYR B CA 1
ATOM 2284 C C . TYR B 1 136 ? -0.205 53.438 59.531 1 35.62 136 TYR B C 1
ATOM 2286 O O . TYR B 1 136 ? 0.627 54.219 60 1 35.62 136 TYR B O 1
ATOM 2294 N N . PRO B 1 137 ? -1.462 53.688 59.844 1 35.09 137 PRO B N 1
ATOM 2295 C CA . PRO B 1 137 ? -1.538 54.094 61.25 1 35.09 137 PRO B CA 1
ATOM 2296 C C . PRO B 1 137 ? -0.714 53.219 62.188 1 35.09 137 PRO B C 1
ATOM 2298 O O . PRO B 1 137 ? -0.469 52.031 61.844 1 35.09 137 PRO B O 1
ATOM 2301 N N . ALA B 1 138 ? 0.256 53.812 62.938 1 30.72 138 ALA B N 1
ATOM 2302 C CA . ALA B 1 138 ? 1.042 53.312 64.062 1 30.72 138 ALA B CA 1
ATOM 2303 C C . ALA B 1 138 ? 0.204 52.406 64.938 1 30.72 138 ALA B C 1
ATOM 2305 O O . ALA B 1 138 ? -0.739 52.875 65.625 1 30.72 138 ALA B O 1
ATOM 2306 N N . ASN B 1 139 ? -0.191 51.219 64.438 1 28.8 139 ASN B N 1
ATOM 2307 C CA . ASN B 1 139 ? -0.877 50.281 65.312 1 28.8 139 ASN B CA 1
ATOM 2308 C C . ASN B 1 139 ? -0.241 50.219 66.688 1 28.8 139 ASN B C 1
ATOM 2310 O O . ASN B 1 139 ? 0.976 50.062 66.812 1 28.8 139 ASN B O 1
ATOM 2314 N N . LYS B 1 140 ? -0.96 50.656 67.625 1 28.02 140 LYS B N 1
ATOM 2315 C CA . LYS B 1 140 ? -0.884 50.688 69.125 1 28.02 140 LYS B CA 1
ATOM 2316 C C . LYS B 1 140 ? -0.335 49.375 69.625 1 28.02 140 LYS B C 1
ATOM 2318 O O . LYS B 1 140 ? -0.366 48.344 68.938 1 28.02 140 LYS B O 1
ATOM 2323 N N . ASP B 1 141 ? 0.191 49.406 70.875 1 28.39 141 ASP B N 1
ATOM 2324 C CA . ASP B 1 141 ? 0.881 48.719 72 1 28.39 141 ASP B CA 1
ATOM 2325 C C . ASP B 1 141 ? 0.132 47.469 72.438 1 28.39 141 ASP B C 1
ATOM 2327 O O . ASP B 1 141 ? -0.704 47.531 73.312 1 28.39 141 ASP B O 1
ATOM 2331 N N . PHE B 1 142 ? -0.488 46.719 71.562 1 27.56 142 PHE B N 1
ATOM 2332 C CA . PHE B 1 142 ? -1.238 45.719 72.312 1 27.56 142 PHE B CA 1
ATOM 2333 C C . PHE B 1 142 ? -0.32 44.938 73.25 1 27.56 142 PHE B C 1
ATOM 2335 O O . PHE B 1 142 ? 0.534 44.156 72.75 1 27.56 142 PHE B O 1
ATOM 2342 N N . SER B 1 143 ? -0.037 45.375 74.438 1 26.83 143 SER B N 1
ATOM 2343 C CA . SER B 1 143 ? 0.513 44.844 75.688 1 26.83 143 SER B CA 1
ATOM 2344 C C . SER B 1 143 ? -0.088 43.469 76 1 26.83 143 SER B C 1
ATOM 2346 O O . SER B 1 143 ? 0.204 42.875 77 1 26.83 143 SER B O 1
ATOM 2348 N N . SER B 1 144 ? -1.257 43.031 75.375 1 24.17 144 SER B N 1
ATOM 2349 C CA . SER B 1 144 ? -2.008 42.219 76.312 1 24.17 144 SER B CA 1
ATOM 2350 C C . SER B 1 144 ? -1.19 41.031 76.812 1 24.17 144 SER B C 1
ATOM 2352 O O . SER B 1 144 ? -0.344 40.5 76.062 1 24.17 144 SER B O 1
ATOM 2354 N N . ASP B 1 145 ? -1.329 40.812 78.125 1 28.16 145 ASP B N 1
ATOM 2355 C CA . ASP B 1 145 ? -1.043 40 79.312 1 28.16 145 ASP B CA 1
ATOM 2356 C C . ASP B 1 145 ? -1.4 38.531 79.062 1 28.16 145 ASP B C 1
ATOM 2358 O O . ASP B 1 145 ? -2.578 38.188 79.062 1 28.16 145 ASP B O 1
ATOM 2362 N N . VAL B 1 146 ? -1.126 37.906 77.938 1 25.03 146 VAL B N 1
ATOM 2363 C CA . VAL B 1 146 ? -1.542 36.5 77.938 1 25.03 146 VAL B CA 1
ATOM 2364 C C . VAL B 1 146 ? -1.105 35.812 79.25 1 25.03 146 VAL B C 1
ATOM 2366 O O . VAL B 1 146 ? 0.091 35.688 79.5 1 25.03 146 VAL B O 1
ATOM 2369 N N . ASP B 1 147 ? -1.859 36.031 80.312 1 24.09 147 ASP B N 1
ATOM 2370 C CA . ASP B 1 147 ? -1.861 35.375 81.625 1 24.09 147 ASP B CA 1
ATOM 2371 C C . ASP B 1 147 ? -1.958 33.844 81.5 1 24.09 147 ASP B C 1
ATOM 2373 O O . ASP B 1 147 ? -3.053 33.281 81.5 1 24.09 147 ASP B O 1
ATOM 2377 N N . MET B 1 148 ? -1.628 33.188 80.438 1 21.69 148 MET B N 1
ATOM 2378 C CA . MET B 1 148 ? -2.031 31.797 80.562 1 21.69 148 MET B CA 1
ATOM 2379 C C . MET B 1 148 ? -1.631 31.234 81.938 1 21.69 148 MET B C 1
ATOM 2381 O O . MET B 1 148 ? -0.45 31.234 82.25 1 21.69 148 MET B O 1
ATOM 2385 N N . ALA B 1 149 ? -2.498 31.078 82.875 1 19.97 149 ALA B N 1
ATOM 2386 C CA . ALA B 1 149 ? -2.826 30.594 84.188 1 19.97 149 ALA B CA 1
ATOM 2387 C C . ALA B 1 149 ? -2.254 29.188 84.438 1 19.97 149 ALA B C 1
ATOM 2389 O O . ALA B 1 149 ? -2.057 28.438 83.438 1 19.97 149 ALA B O 1
ATOM 2390 N N . SER B 1 150 ? -1.976 28.812 85.75 1 23.81 150 SER B N 1
ATOM 2391 C CA . SER B 1 150 ? -1.323 28.016 86.812 1 23.81 150 SER B CA 1
ATOM 2392 C C . SER B 1 150 ? -1.937 26.625 86.875 1 23.81 150 SER B C 1
ATOM 2394 O O . SER B 1 150 ? -1.591 25.844 87.75 1 23.81 150 SER B O 1
ATOM 2396 N N . VAL B 1 151 ? -2.918 26.141 86.125 1 22.61 151 VAL B N 1
ATOM 2397 C CA . VAL B 1 151 ? -3.785 25.312 86.938 1 22.61 151 VAL B CA 1
ATOM 2398 C C . VAL B 1 151 ? -2.965 24.219 87.625 1 22.61 151 VAL B C 1
ATOM 2400 O O . VAL B 1 151 ? -1.887 23.859 87.125 1 22.61 151 VAL B O 1
ATOM 2403 N N . TYR B 1 152 ? -3.693 23.328 88.5 1 20.44 152 TYR B N 1
ATOM 2404 C CA . TYR B 1 152 ? -3.77 22.656 89.812 1 20.44 152 TYR B CA 1
ATOM 2405 C C . TYR B 1 152 ? -2.9 21.406 89.812 1 20.44 152 TYR B C 1
ATOM 2407 O O . TYR B 1 152 ? -2.553 20.859 88.75 1 20.44 152 TYR B O 1
ATOM 2415 N N . ALA B 1 153 ? -2.953 20.562 91 1 22.86 153 ALA B N 1
ATOM 2416 C CA . ALA B 1 153 ? -2.49 19.938 92.188 1 22.86 153 ALA B CA 1
ATOM 2417 C C . ALA B 1 153 ? -2.314 18.422 92.062 1 22.86 153 ALA B C 1
ATOM 2419 O O . ALA B 1 153 ? -1.326 17.859 92.5 1 22.86 153 ALA B O 1
ATOM 2420 N N . GLY B 1 154 ? -3.455 17.656 91.875 1 21.17 154 GLY B N 1
ATOM 2421 C CA . GLY B 1 154 ? -3.775 16.656 92.875 1 21.17 154 GLY B CA 1
ATOM 2422 C C . GLY B 1 154 ? -2.863 15.445 92.812 1 21.17 154 GLY B C 1
ATOM 2423 O O . GLY B 1 154 ? -2.014 15.266 93.688 1 21.17 154 GLY B O 1
ATOM 2424 N N . GLU B 1 155 ? -3.51 14.195 92.75 1 26.11 155 GLU B N 1
ATOM 2425 C CA . GLU B 1 155 ? -3.543 13.047 93.625 1 26.11 155 GLU B CA 1
ATOM 2426 C C . GLU B 1 155 ? -2.354 12.117 93.375 1 26.11 155 GLU B C 1
ATOM 2428 O O . GLU B 1 155 ? -1.736 12.156 92.312 1 26.11 155 GLU B O 1
ATOM 2433 N N . SER B 1 156 ? -2.318 10.953 94.375 1 24.66 156 SER B N 1
ATOM 2434 C CA . SER B 1 156 ? -1.543 10.133 95.25 1 24.66 156 SER B CA 1
ATOM 2435 C C . SER B 1 156 ? -0.831 9 94.562 1 24.66 156 SER B C 1
ATOM 2437 O O . SER B 1 156 ? 0.377 8.812 94.688 1 24.66 156 SER B O 1
ATOM 2439 N N . LEU B 1 157 ? -1.667 7.707 94.5 1 22.67 157 LEU B N 1
ATOM 2440 C CA . LEU B 1 157 ? -1.584 6.551 95.375 1 22.67 157 LEU B CA 1
ATOM 2441 C C . LEU B 1 157 ? -0.522 5.57 94.875 1 22.67 157 LEU B C 1
ATOM 2443 O O . LEU B 1 157 ? 0.35 5.16 95.625 1 22.67 157 LEU B O 1
ATOM 2447 N N . TRP B 1 158 ? -1.025 4.145 94.875 1 28.38 158 TRP B N 1
ATOM 2448 C CA . TRP B 1 158 ? -0.485 2.844 95.312 1 28.38 158 TRP B CA 1
ATOM 2449 C C . TRP B 1 158 ? 0.535 2.352 94.25 1 28.38 158 TRP B C 1
ATOM 2451 O O . TRP B 1 158 ? 0.632 2.896 93.188 1 28.38 158 TRP B O 1
ATOM 2461 N N . SER B 1 159 ? 0.306 0.718 94.062 1 23.89 159 SER B N 1
ATOM 2462 C CA . SER B 1 159 ? 0.909 -0.608 94.125 1 23.89 159 SER B CA 1
ATOM 2463 C C . SER B 1 159 ? 1.604 -0.98 92.812 1 23.89 159 SER B C 1
ATOM 2465 O O . SER B 1 159 ? 1.233 -0.49 91.75 1 23.89 159 SER B O 1
#

Foldseek 3Di:
DPPPPPPPPPQPAFLVCVVVVHDRDPVRLCPVAGHNVRNVQVVLLCVPQNPVRLVVVLVVDDPVCNNVVSVVSSQQSVQCVVPVPQGCNVVVVVVVVVVVVVVVVVVVVVVVVVVVVVVVVVVPDPDPPPPDPPPPPDPDDPVDDPVPDDDDDDDDPDD/DPPPPPPPPPQPAFLVCVVVVHDRDPVRLCPVAGHNVRNVQVVLLCVPQNPVRLVVVLVVDDPVCNNVVSVVSSQQSVQCVVPVPQGVVVVVVVVVVVVVVVVVVVVVVVVVVVVVVVVVVVVPPPDPPPPDPPPPPPPDDCVDDPVVDDDDDDDDDDD

Radius of gyration: 44.08 Å; Cα contacts (8 Å, |Δi|>4): 252; chains: 2; bounding box: 60×132×147 Å

Solvent-accessible surface area (backbone atoms only — not comparable to full-atom values): 19052 Å² total; per-residue (Å²): 130,81,81,76,72,78,72,75,84,61,81,72,47,21,25,50,27,57,73,68,70,47,86,61,54,96,82,43,86,50,44,89,78,21,40,54,90,46,43,65,55,41,51,44,31,36,67,49,28,29,64,66,38,49,49,53,57,49,69,73,42,58,78,89,45,36,64,56,19,50,54,30,46,41,51,45,25,49,30,29,72,75,31,72,43,35,25,56,50,47,55,46,51,51,49,51,52,49,43,54,52,50,51,50,51,34,51,52,45,50,51,51,49,51,52,54,54,54,56,56,59,66,70,70,56,75,70,77,72,78,74,74,81,68,77,69,72,80,77,68,78,79,67,76,75,76,70,74,78,79,82,72,88,75,85,81,83,73,130,129,83,78,77,72,77,72,73,84,63,81,72,47,21,24,51,25,58,75,67,70,48,86,59,54,98,81,42,85,50,42,89,77,21,42,53,90,46,43,63,56,41,50,44,30,36,66,48,28,29,63,66,38,50,50,54,56,48,68,74,42,58,79,89,44,38,64,57,19,50,53,30,45,40,51,45,25,50,31,29,70,76,32,71,44,37,26,56,51,47,55,46,50,53,50,50,53,51,43,52,52,49,50,50,51,36,53,52,44,52,51,48,47,52,52,54,54,56,56,58,60,65,69,73,54,72,70,77,72,77,72,73,82,69,75,71,71,82,76,75,80,81,70,79,73,80,69,84,78,78,82,93,80,83,91,89,84,91,135

InterPro domains:
  IPR004883 Lateral organ boundaries, LOB [PF03195] (13-110)
  IPR004883 Lateral organ boundaries, LOB [PS50891] (12-113)

pLDDT: mean 78.1, std 28.93, range [19.8, 98.94]

Organism: Thlaspi arvense (NCBI:txid13288)

Nearest PDB structures (foldseek):
  5ly0-assembly1_B  TM=9.801E-01  e=2.213E-12  Triticum turgidum
  5ly0-assembly1_B  TM=9.797E-01  e=1.764E-12  Triticum turgidum

Sequence (318 aa):
MRQKGHRHGGVSPCAACKLLRRKCVKDCVFAPYFPAKEPYKFAIVHKIFGASNVNKMLQMLSENHRSDAVNSIVYEANARVQDPVYGCVGTISSLHRQLETLQTQLAFAQAELVHIRTLRCIDTKPAPHTASAATYPANKDFSSDVDMASVYAGESLWSMRQKGHRHGGVSPCAACKLLRRKCVKDCVFAPYFPAKEPYKFAIVHKIFGASNVNKMLQMLSENHRSDAVNSIVYEANARVQDPVYGCVGTISSLHRQLETLQTQLAFAQAELVHIRTLRCIDTKPAPHTASAATYPANKDFSSDVDMASVYAGESLWS